Protein AF-0000000067006468 (afdb_homodimer)

Sequence (248 aa):
MPSQETLNSTGQLVLHATLRIDASQIPAFLAALRPAWESCIHEPECLFFDVSHSPTEPGTFRFVEVWQGDQKWFEDVQAKKEYYVPYLEVTRPMWVGDRELVFTERVEGWSFANEAYLERTIRQMPSQETLNSTGQLVLHATLRIDASQIPAFLAALRPAWESCIHEPECLFFDVSHSPTEPGTFRFVEVWQGDQKWFEDVQAKKEYYVPYLEVTRPMWVGDRELVFTERVEGWSFANEAYLERTIRQ

Structure (mmCIF, N/CA/C/O backbone):
data_AF-0000000067006468-model_v1
#
loop_
_entity.id
_entity.type
_entity.pdbx_description
1 polymer 'Putative antibiotic biosynthesis monooxygenase protein'
#
loop_
_atom_site.group_PDB
_atom_site.id
_atom_site.type_symbol
_atom_site.label_atom_id
_atom_site.label_alt_id
_atom_site.label_comp_id
_atom_site.label_asym_id
_atom_site.label_entity_id
_atom_site.label_seq_id
_atom_site.pdbx_PDB_ins_code
_atom_site.Cartn_x
_atom_site.Cartn_y
_atom_site.Cartn_z
_atom_site.occupancy
_atom_site.B_iso_or_equiv
_atom_site.auth_seq_id
_atom_site.auth_comp_id
_atom_site.auth_asym_id
_atom_site.auth_atom_id
_atom_site.pdbx_PDB_model_num
ATOM 1 N N . MET A 1 1 ? 20.875 27.094 2.375 1 30.84 1 MET A N 1
ATOM 2 C CA . MET A 1 1 ? 19.672 26.516 1.778 1 30.84 1 MET A CA 1
ATOM 3 C C . MET A 1 1 ? 18.844 25.766 2.826 1 30.84 1 MET A C 1
ATOM 5 O O . MET A 1 1 ? 19.406 25.125 3.721 1 30.84 1 MET A O 1
ATOM 9 N N . PRO A 1 2 ? 17.781 26.203 3.291 1 36 2 PRO A N 1
ATOM 10 C CA . PRO A 1 2 ? 17.219 25.531 4.465 1 36 2 PRO A CA 1
ATOM 11 C C . PRO A 1 2 ? 17.344 24.016 4.395 1 36 2 PRO A C 1
ATOM 13 O O . PRO A 1 2 ? 17.406 23.438 3.303 1 36 2 PRO A O 1
ATOM 16 N N . SER A 1 3 ? 18 23.359 5.199 1 35.75 3 SER A N 1
ATOM 17 C CA . SER A 1 3 ? 18.188 21.906 5.293 1 35.75 3 SER A CA 1
ATOM 18 C C . SER A 1 3 ? 16.922 21.156 4.902 1 35.75 3 SER A C 1
ATOM 20 O O . SER A 1 3 ? 15.867 21.359 5.523 1 35.75 3 SER A O 1
ATOM 22 N N . GLN A 1 4 ? 16.516 21.094 3.627 1 40.97 4 GLN A N 1
ATOM 23 C CA . GLN A 1 4 ? 15.336 20.375 3.16 1 40.97 4 GLN A CA 1
ATOM 24 C C . GLN A 1 4 ? 14.969 19.25 4.109 1 40.97 4 GLN A C 1
ATOM 26 O O . GLN A 1 4 ? 15.758 18.312 4.316 1 40.97 4 GLN A O 1
ATOM 31 N N . GLU A 1 5 ? 14.609 19.484 5.316 1 47.5 5 GLU A N 1
ATOM 32 C CA . GLU A 1 5 ? 14.188 18.516 6.316 1 47.5 5 GLU A CA 1
ATOM 33 C C . GLU A 1 5 ? 13.672 17.234 5.66 1 47.5 5 GLU A C 1
ATOM 35 O O . GLU A 1 5 ? 12.602 17.234 5.051 1 47.5 5 GLU A O 1
ATOM 40 N N . THR A 1 6 ? 14.547 16.641 4.895 1 56.12 6 THR A N 1
ATOM 41 C CA . THR A 1 6 ? 14.391 15.391 4.148 1 56.12 6 THR A CA 1
ATOM 42 C C . THR A 1 6 ? 13.703 14.336 5 1 56.12 6 THR A C 1
ATOM 44 O O . THR A 1 6 ? 13.844 14.328 6.227 1 56.12 6 THR A O 1
ATOM 47 N N . LEU A 1 7 ? 12.438 13.93 4.688 1 74.31 7 LEU A N 1
ATOM 48 C CA . LEU A 1 7 ? 11.828 12.758 5.305 1 74.31 7 LEU A CA 1
ATOM 49 C C . LEU A 1 7 ? 12.867 11.672 5.566 1 74.31 7 LEU A C 1
ATOM 51 O O . LEU A 1 7 ? 13.75 11.445 4.742 1 74.31 7 LEU A O 1
ATOM 55 N N . ASN A 1 8 ? 13.484 11.602 6.77 1 66.5 8 ASN A N 1
ATOM 56 C CA . ASN A 1 8 ? 14.461 10.586 7.16 1 66.5 8 ASN A CA 1
ATOM 57 C C . ASN A 1 8 ? 14.18 9.25 6.484 1 66.5 8 ASN A C 1
ATOM 59 O O . ASN A 1 8 ? 13.109 8.664 6.668 1 66.5 8 ASN A O 1
ATOM 63 N N . SER A 1 9 ? 15.141 8.992 5.609 1 74.75 9 SER A N 1
ATOM 64 C CA . SER A 1 9 ? 15.055 7.695 4.938 1 74.75 9 SER A CA 1
ATOM 65 C C . SER A 1 9 ? 15.125 6.547 5.938 1 74.75 9 SER A C 1
ATOM 67 O O . SER A 1 9 ? 15.93 6.578 6.871 1 74.75 9 SER A O 1
ATOM 69 N N . THR A 1 10 ? 14.25 5.594 6.055 1 82.81 10 THR A N 1
ATOM 70 C CA . THR A 1 10 ? 14.219 4.406 6.902 1 82.81 10 THR A CA 1
ATOM 71 C C . THR A 1 10 ? 15.094 3.303 6.32 1 82.81 10 THR A C 1
ATOM 73 O O . THR A 1 10 ? 15.414 2.33 7.008 1 82.81 10 THR A O 1
ATOM 76 N N . GLY A 1 11 ? 15.523 3.445 5.082 1 91.31 11 GLY A N 1
ATOM 77 C CA . GLY A 1 11 ? 16.203 2.355 4.398 1 91.31 11 GLY A CA 1
ATOM 78 C C . GLY A 1 11 ? 15.266 1.238 3.979 1 91.31 11 GLY A C 1
ATOM 79 O O . GLY A 1 11 ? 15.711 0.12 3.709 1 91.31 11 GLY A O 1
ATOM 80 N N . GLN A 1 12 ? 13.984 1.545 4.113 1 97.31 12 GLN A N 1
ATOM 81 C CA . GLN A 1 12 ? 12.977 0.566 3.719 1 97.31 12 GLN A CA 1
ATOM 82 C C . GLN A 1 12 ? 12.227 1.023 2.473 1 97.31 12 GLN A C 1
ATOM 84 O O . GLN A 1 12 ? 11.492 2.012 2.514 1 97.31 12 GLN A O 1
ATOM 89 N N . LEU A 1 13 ? 12.414 0.271 1.434 1 97.88 13 LEU A N 1
ATOM 90 C CA . LEU A 1 13 ? 11.773 0.52 0.145 1 97.88 13 LEU A CA 1
ATOM 91 C C . LEU A 1 13 ? 10.328 0.048 0.156 1 97.88 13 LEU A C 1
ATOM 93 O O . LEU A 1 13 ? 10.023 -1.035 0.662 1 97.88 13 LEU A O 1
ATOM 97 N N . VAL A 1 14 ? 9.445 0.891 -0.326 1 98.62 14 VAL A N 1
ATOM 98 C CA . VAL A 1 14 ? 8.07 0.466 -0.564 1 98.62 14 VAL A CA 1
ATOM 99 C C . VAL A 1 14 ? 7.82 0.335 -2.064 1 98.62 14 VAL A C 1
ATOM 101 O O . VAL A 1 14 ? 7.977 1.303 -2.812 1 98.62 14 VAL A O 1
ATOM 104 N N . LEU A 1 15 ? 7.488 -0.826 -2.523 1 98.81 15 LEU A N 1
ATOM 105 C CA . LEU A 1 15 ? 7.078 -1.075 -3.902 1 98.81 15 LEU A CA 1
ATOM 106 C C . LEU A 1 15 ? 5.559 -1.158 -4.012 1 98.81 15 LEU A C 1
ATOM 108 O O . LEU A 1 15 ? 4.926 -1.954 -3.314 1 98.81 15 LEU A O 1
ATOM 112 N N . HIS A 1 16 ? 4.98 -0.262 -4.805 1 98.81 16 HIS A N 1
ATOM 113 C CA . HIS A 1 16 ? 3.578 -0.318 -5.199 1 98.81 16 HIS A CA 1
ATOM 114 C C . HIS A 1 16 ? 3.424 -0.876 -6.609 1 98.81 16 HIS A C 1
ATOM 116 O O . HIS A 1 16 ? 3.752 -0.202 -7.59 1 98.81 16 HIS A O 1
ATOM 122 N N . ALA A 1 17 ? 2.932 -2.074 -6.727 1 98.81 17 ALA A N 1
ATOM 123 C CA . ALA A 1 17 ? 2.793 -2.719 -8.031 1 98.81 17 ALA A CA 1
ATOM 124 C C . ALA A 1 17 ? 1.325 -2.848 -8.43 1 98.81 17 ALA A C 1
ATOM 126 O O . ALA A 1 17 ? 0.478 -3.178 -7.594 1 98.81 17 ALA A O 1
ATOM 127 N N . THR A 1 18 ? 0.977 -2.506 -9.602 1 98.75 18 THR A N 1
ATOM 128 C CA . THR A 1 18 ? -0.326 -2.762 -10.211 1 98.75 18 THR A CA 1
ATOM 129 C C . THR A 1 18 ? -0.209 -3.793 -11.328 1 98.75 18 THR A C 1
ATOM 131 O O . THR A 1 18 ? 0.603 -3.637 -12.242 1 98.75 18 THR A O 1
ATOM 134 N N . LEU A 1 19 ? -0.869 -4.84 -11.211 1 98.69 19 LEU A N 1
ATOM 135 C CA . LEU A 1 19 ? -0.941 -5.891 -12.219 1 98.69 19 LEU A CA 1
ATOM 136 C C . LEU A 1 19 ? -2.361 -6.031 -12.758 1 98.69 19 LEU A C 1
ATOM 138 O O . LEU A 1 19 ? -3.322 -6.047 -11.984 1 98.69 19 LEU A O 1
ATOM 142 N N . ARG A 1 20 ? -2.51 -6.102 -14.062 1 98.69 20 ARG A N 1
ATOM 143 C CA . ARG A 1 20 ? -3.783 -6.391 -14.711 1 98.69 20 ARG A CA 1
ATOM 144 C C . ARG A 1 20 ? -3.75 -7.75 -15.406 1 98.69 20 ARG A C 1
ATOM 146 O O . ARG A 1 20 ? -2.959 -7.965 -16.328 1 98.69 20 ARG A O 1
ATOM 153 N N . ILE A 1 21 ? -4.535 -8.609 -14.891 1 98.44 21 ILE A N 1
ATOM 154 C CA . ILE A 1 21 ? -4.598 -10 -15.32 1 98.44 21 ILE A CA 1
ATOM 155 C C . ILE A 1 21 ? -5.918 -10.25 -16.047 1 98.44 21 ILE A C 1
ATOM 157 O O . ILE A 1 21 ? -6.965 -9.742 -15.641 1 98.44 21 ILE A O 1
ATOM 161 N N . ASP A 1 22 ? -5.879 -10.984 -17.156 1 98.06 22 ASP A N 1
ATOM 162 C CA . ASP A 1 22 ? -7.121 -11.492 -17.734 1 98.06 22 ASP A CA 1
ATOM 163 C C . ASP A 1 22 ? -7.996 -12.141 -16.656 1 98.06 22 ASP A C 1
ATOM 165 O O . ASP A 1 22 ? -7.59 -13.109 -16.016 1 98.06 22 ASP A O 1
ATOM 169 N N . ALA A 1 23 ? -9.148 -11.602 -16.5 1 96.25 23 ALA A N 1
ATOM 170 C CA . ALA A 1 23 ? -10.016 -11.984 -15.383 1 96.25 23 ALA A CA 1
ATOM 171 C C . ALA A 1 23 ? -10.336 -13.477 -15.422 1 96.25 23 ALA A C 1
ATOM 173 O O . ALA A 1 23 ? -10.531 -14.102 -14.375 1 96.25 23 ALA A O 1
ATOM 174 N N . SER A 1 24 ? -10.336 -14.039 -16.578 1 96.81 24 SER A N 1
ATOM 175 C CA . SER A 1 24 ? -10.656 -15.453 -16.719 1 96.81 24 SER A CA 1
ATOM 176 C C . SER A 1 24 ? -9.508 -16.328 -16.219 1 96.81 24 SER A C 1
ATOM 178 O O . SER A 1 24 ? -9.688 -17.531 -16.031 1 96.81 24 SER A O 1
ATOM 180 N N . GLN A 1 25 ? -8.367 -15.719 -15.93 1 97.62 25 GLN A N 1
ATOM 181 C CA . GLN A 1 25 ? -7.168 -16.484 -15.586 1 97.62 25 GLN A CA 1
ATOM 182 C C . GLN A 1 25 ? -6.762 -16.234 -14.133 1 97.62 25 GLN A C 1
ATOM 184 O O . GLN A 1 25 ? -5.664 -16.625 -13.719 1 97.62 25 GLN A O 1
ATOM 189 N N . ILE A 1 26 ? -7.574 -15.641 -13.344 1 96.69 26 ILE A N 1
ATOM 190 C CA . ILE A 1 26 ? -7.246 -15.219 -11.984 1 96.69 26 ILE A CA 1
ATOM 191 C C . ILE A 1 26 ? -6.832 -16.422 -11.148 1 96.69 26 ILE A C 1
ATOM 193 O O . ILE A 1 26 ? -5.789 -16.406 -10.492 1 96.69 26 ILE A O 1
ATOM 197 N N . PRO A 1 27 ? -7.602 -17.578 -11.164 1 96.5 27 PRO A N 1
ATOM 198 C CA . PRO A 1 27 ? -7.164 -18.703 -10.344 1 96.5 27 PRO A CA 1
ATOM 199 C C . PRO A 1 27 ? -5.781 -19.219 -10.742 1 96.5 27 PRO A C 1
ATOM 201 O O . PRO A 1 27 ? -4.957 -19.516 -9.875 1 96.5 27 PRO A O 1
ATOM 204 N N . ALA A 1 28 ? -5.566 -19.328 -12.023 1 97.88 28 ALA A N 1
ATOM 205 C CA . ALA A 1 28 ? -4.266 -19.781 -12.508 1 97.88 28 ALA A CA 1
ATOM 206 C C . ALA A 1 28 ? -3.158 -18.812 -12.109 1 97.88 28 ALA A C 1
ATOM 208 O O . ALA A 1 28 ? -2.059 -19.234 -11.75 1 97.88 28 ALA A O 1
ATOM 209 N N . PHE A 1 29 ? -3.445 -17.516 -12.195 1 98.25 29 PHE A N 1
ATOM 210 C CA . PHE A 1 29 ? -2.488 -16.484 -11.812 1 98.25 29 PHE A CA 1
ATOM 211 C C . PHE A 1 29 ? -2.105 -16.625 -10.344 1 98.25 29 PHE A C 1
ATOM 213 O O . PHE A 1 29 ? -0.921 -16.625 -10 1 98.25 29 PHE A O 1
ATOM 220 N N . LEU A 1 30 ? -3.08 -16.766 -9.508 1 97.25 30 LEU A N 1
ATOM 221 C CA . LEU A 1 30 ? -2.834 -16.859 -8.07 1 97.25 30 LEU A CA 1
ATOM 222 C C . LEU A 1 30 ? -2.059 -18.125 -7.73 1 97.25 30 LEU A C 1
ATOM 224 O O . LEU A 1 30 ? -1.188 -18.109 -6.855 1 97.25 30 LEU A O 1
ATOM 228 N N . ALA A 1 31 ? -2.414 -19.203 -8.414 1 98.19 31 ALA A N 1
ATOM 229 C CA . ALA A 1 31 ? -1.68 -20.453 -8.219 1 98.19 31 ALA A CA 1
ATOM 230 C C . ALA A 1 31 ? -0.203 -20.266 -8.562 1 98.19 31 ALA A C 1
ATOM 232 O O . ALA A 1 31 ? 0.669 -20.797 -7.863 1 98.19 31 ALA A O 1
ATOM 233 N N . ALA A 1 32 ? 0.071 -19.516 -9.617 1 98.5 32 ALA A N 1
ATOM 234 C CA . ALA A 1 32 ? 1.444 -19.281 -10.055 1 98.5 32 ALA A CA 1
ATOM 235 C C . ALA A 1 32 ? 2.146 -18.281 -9.133 1 98.5 32 ALA A C 1
ATOM 237 O O . ALA A 1 32 ? 3.355 -18.375 -8.914 1 98.5 32 ALA A O 1
ATOM 238 N N . LEU A 1 33 ? 1.411 -17.328 -8.578 1 98.31 33 LEU A N 1
ATOM 239 C CA . LEU A 1 33 ? 1.959 -16.281 -7.723 1 98.31 33 LEU A CA 1
ATOM 240 C C . LEU A 1 33 ? 2.355 -16.844 -6.359 1 98.31 33 LEU A C 1
ATOM 242 O O . LEU A 1 33 ? 3.324 -16.391 -5.754 1 98.31 33 LEU A O 1
ATOM 246 N N . ARG A 1 34 ? 1.666 -17.844 -5.902 1 98.44 34 ARG A N 1
ATOM 247 C CA . ARG A 1 34 ? 1.791 -18.312 -4.527 1 98.44 34 ARG A CA 1
ATOM 248 C C . ARG A 1 34 ? 3.23 -18.703 -4.215 1 98.44 34 ARG A C 1
ATOM 250 O O . ARG A 1 34 ? 3.822 -18.203 -3.256 1 98.44 34 ARG A O 1
ATOM 257 N N . PRO A 1 35 ? 3.883 -19.594 -5.031 1 98.62 35 PRO A N 1
ATOM 258 C CA . PRO A 1 35 ? 5.258 -19.969 -4.688 1 98.62 35 PRO A CA 1
ATOM 259 C C . PRO A 1 35 ? 6.215 -18.781 -4.715 1 98.62 35 PRO A C 1
ATOM 261 O O . PRO A 1 35 ? 7.141 -18.703 -3.904 1 98.62 35 PRO A O 1
ATOM 264 N N . ALA A 1 36 ? 6.043 -17.812 -5.645 1 98.69 36 ALA A N 1
ATOM 265 C CA . ALA A 1 36 ? 6.887 -16.625 -5.699 1 98.69 36 ALA A CA 1
ATOM 266 C C . ALA A 1 36 ? 6.672 -15.742 -4.477 1 98.69 36 ALA A C 1
ATOM 268 O O . ALA A 1 36 ? 7.633 -15.266 -3.869 1 98.69 36 ALA A O 1
ATOM 269 N N . TRP A 1 37 ? 5.402 -15.531 -4.133 1 98.62 37 TRP A N 1
ATOM 270 C CA . TRP A 1 37 ? 5.043 -14.75 -2.957 1 98.62 37 TRP A CA 1
ATOM 271 C C . TRP A 1 37 ? 5.625 -15.367 -1.691 1 98.62 37 TRP A C 1
ATOM 273 O O . TRP A 1 37 ? 6.23 -14.664 -0.874 1 98.62 37 TRP A O 1
ATOM 283 N N . GLU A 1 38 ? 5.539 -16.688 -1.558 1 98.56 38 GLU A N 1
ATOM 284 C CA . GLU A 1 38 ? 6.082 -17.391 -0.4 1 98.56 38 GLU A CA 1
ATOM 285 C C . GLU A 1 38 ? 7.605 -17.266 -0.344 1 98.56 38 GLU A C 1
ATOM 287 O O . GLU A 1 38 ? 8.18 -17.125 0.736 1 98.56 38 GLU A O 1
ATOM 292 N N . SER A 1 39 ? 8.242 -17.375 -1.478 1 98.75 39 SER A N 1
ATOM 293 C CA . SER A 1 39 ? 9.688 -17.188 -1.517 1 98.75 39 SER A CA 1
ATOM 294 C C . SER A 1 39 ? 10.078 -15.789 -1.036 1 98.75 39 SER A C 1
ATOM 296 O O . SER A 1 39 ? 11.031 -15.633 -0.276 1 98.75 39 SER A O 1
ATOM 298 N N . CYS A 1 40 ? 9.305 -14.758 -1.484 1 98.69 40 CYS A N 1
ATOM 299 C CA . CYS A 1 40 ? 9.562 -13.375 -1.079 1 98.69 40 CYS A CA 1
ATOM 300 C C . CYS A 1 40 ? 9.453 -13.227 0.434 1 98.69 40 CYS A C 1
ATOM 302 O O . CYS A 1 40 ? 10.383 -12.719 1.076 1 98.69 40 CYS A O 1
ATOM 304 N N . ILE A 1 41 ? 8.383 -13.742 1.025 1 98.44 41 ILE A N 1
ATOM 305 C CA . ILE A 1 41 ? 8.109 -13.438 2.428 1 98.44 41 ILE A CA 1
ATOM 306 C C . ILE A 1 41 ? 9.062 -14.242 3.318 1 98.44 41 ILE A C 1
ATOM 308 O O . ILE A 1 41 ? 9.156 -13.984 4.52 1 98.44 41 ILE A O 1
ATOM 312 N N . HIS A 1 42 ? 9.781 -15.18 2.74 1 97.94 42 HIS A N 1
ATOM 313 C CA . HIS A 1 42 ? 10.758 -15.945 3.512 1 97.94 42 HIS A CA 1
ATOM 314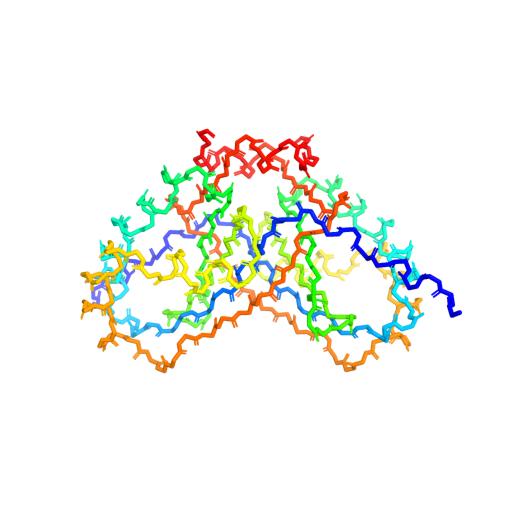 C C . HIS A 1 42 ? 12.148 -15.32 3.414 1 97.94 42 HIS A C 1
ATOM 316 O O . HIS A 1 42 ? 13.094 -15.797 4.047 1 97.94 42 HIS A O 1
ATOM 322 N N . GLU A 1 43 ? 12.305 -14.328 2.58 1 98.12 43 GLU A N 1
ATOM 323 C CA . GLU A 1 43 ? 13.531 -13.539 2.6 1 98.12 43 GLU A CA 1
ATOM 324 C C . GLU A 1 43 ? 13.57 -12.609 3.807 1 98.12 43 GLU A C 1
ATOM 326 O O . GLU A 1 43 ? 12.578 -11.953 4.125 1 98.12 43 GLU A O 1
ATOM 331 N N . PRO A 1 44 ? 14.727 -12.516 4.434 1 97.56 44 PRO A N 1
ATOM 332 C CA . PRO A 1 44 ? 14.812 -11.602 5.574 1 97.56 44 PRO A CA 1
ATOM 333 C C . PRO A 1 44 ? 14.617 -10.141 5.168 1 97.56 44 PRO A C 1
ATOM 335 O O . PRO A 1 44 ? 14.195 -9.32 5.988 1 97.56 44 PRO A O 1
ATOM 338 N N . GLU A 1 45 ? 14.859 -9.789 3.93 1 98.25 45 GLU A N 1
ATOM 339 C CA . GLU A 1 45 ? 14.758 -8.414 3.451 1 98.25 45 GLU A CA 1
ATOM 340 C C . GLU A 1 45 ? 13.305 -8.047 3.146 1 98.25 45 GLU A C 1
ATOM 342 O O . GLU A 1 45 ? 12.977 -6.867 3.01 1 98.25 45 GLU A O 1
ATOM 347 N N . CYS A 1 46 ? 12.422 -9.047 2.965 1 98.75 46 CYS A N 1
ATOM 348 C CA . CYS A 1 46 ? 11.008 -8.742 2.783 1 98.75 46 CYS A CA 1
ATOM 349 C C . CYS A 1 46 ? 10.336 -8.445 4.121 1 98.75 46 CYS A C 1
ATOM 351 O O . CYS A 1 46 ? 10.195 -9.336 4.961 1 98.75 46 CYS A O 1
ATOM 353 N N . LEU A 1 47 ? 9.867 -7.285 4.348 1 98.69 47 LEU A N 1
ATOM 354 C CA . LEU A 1 47 ? 9.367 -6.836 5.641 1 98.69 47 LEU A CA 1
ATOM 355 C C . LEU A 1 47 ? 7.844 -6.855 5.672 1 98.69 47 LEU A C 1
ATOM 357 O O . LEU A 1 47 ? 7.242 -7.059 6.73 1 98.69 47 LEU A O 1
ATOM 361 N N . PHE A 1 48 ? 7.262 -6.59 4.586 1 98.81 48 PHE A N 1
ATOM 362 C CA . PHE A 1 48 ? 5.82 -6.469 4.422 1 98.81 48 PHE A CA 1
ATOM 363 C C . PHE A 1 48 ? 5.406 -6.809 2.996 1 98.81 48 PHE A C 1
ATOM 365 O O . PHE A 1 48 ? 6.098 -6.453 2.041 1 98.81 48 PHE A O 1
ATOM 372 N N . PHE A 1 49 ? 4.387 -7.551 2.729 1 98.88 49 PHE A N 1
ATOM 373 C CA . PHE A 1 49 ? 3.867 -7.902 1.412 1 98.88 49 PHE A CA 1
ATOM 374 C C . PHE A 1 49 ? 2.371 -8.18 1.476 1 98.88 49 PHE A C 1
ATOM 376 O O . PHE A 1 49 ? 1.947 -9.219 1.985 1 98.88 49 PHE A O 1
ATOM 383 N N . ASP A 1 50 ? 1.598 -7.246 0.959 1 98.44 50 ASP A N 1
ATOM 384 C CA . ASP A 1 50 ? 0.142 -7.348 0.948 1 98.44 50 ASP A CA 1
ATOM 385 C C . ASP A 1 50 ? -0.401 -7.309 -0.479 1 98.44 50 ASP A C 1
ATOM 387 O O . ASP A 1 50 ? 0.094 -6.547 -1.315 1 98.44 50 ASP A O 1
ATOM 391 N N . VAL A 1 51 ? -1.39 -8.148 -0.789 1 97.75 51 VAL A N 1
ATOM 392 C CA . VAL A 1 51 ? -2.043 -8.234 -2.092 1 97.75 51 VAL A CA 1
ATOM 393 C C . VAL A 1 51 ? -3.518 -7.855 -1.954 1 97.75 51 VAL A C 1
ATOM 395 O O . VAL A 1 51 ? -4.203 -8.336 -1.049 1 97.75 51 VAL A O 1
ATOM 398 N N . SER A 1 52 ? -3.98 -6.957 -2.758 1 97.94 52 SER A N 1
ATOM 399 C CA . SER A 1 52 ? -5.391 -6.578 -2.824 1 97.94 52 SER A CA 1
ATOM 400 C C . SER A 1 52 ? -5.91 -6.637 -4.258 1 97.94 52 SER A C 1
ATOM 402 O O . SER A 1 52 ? -5.125 -6.727 -5.203 1 97.94 52 SER A O 1
ATOM 404 N N . HIS A 1 53 ? -7.207 -6.742 -4.391 1 97.5 53 HIS A N 1
ATOM 405 C CA . HIS A 1 53 ? -7.863 -6.922 -5.68 1 97.5 53 HIS A CA 1
ATOM 406 C C . HIS A 1 53 ? -8.984 -5.91 -5.871 1 97.5 53 HIS A C 1
ATOM 408 O O . HIS A 1 53 ? -9.742 -5.629 -4.938 1 97.5 53 HIS A O 1
ATOM 414 N N . SER A 1 54 ? -9.141 -5.383 -7.129 1 96.62 54 SER A N 1
ATOM 415 C CA . SER A 1 54 ? -10.188 -4.418 -7.434 1 96.62 54 SER A CA 1
ATOM 416 C C . SER A 1 54 ? -11.555 -5.09 -7.508 1 96.62 54 SER A C 1
ATOM 418 O O . SER A 1 54 ? -11.742 -6.047 -8.258 1 96.62 54 SER A O 1
ATOM 420 N N . PRO A 1 55 ? -12.484 -4.609 -6.723 1 92 55 PRO A N 1
ATOM 421 C CA . PRO A 1 55 ? -13.828 -5.18 -6.832 1 92 55 PRO A CA 1
ATOM 422 C C . PRO A 1 55 ? -14.555 -4.73 -8.094 1 92 55 PRO A C 1
ATOM 424 O O . PRO A 1 55 ? -15.539 -5.359 -8.5 1 92 55 PRO A O 1
ATOM 427 N N . THR A 1 56 ? -14.055 -3.631 -8.734 1 92.69 56 THR A N 1
ATOM 428 C CA . THR A 1 56 ? -14.789 -3.047 -9.852 1 92.69 56 THR A CA 1
ATOM 429 C C . THR A 1 56 ? -14.086 -3.324 -11.172 1 92.69 56 THR A C 1
ATOM 431 O O . THR A 1 56 ? -14.672 -3.174 -12.242 1 92.69 56 THR A O 1
ATOM 434 N N . GLU A 1 57 ? -12.797 -3.693 -11.133 1 94.69 57 GLU A N 1
ATOM 435 C CA . GLU A 1 57 ? -12.008 -4.074 -12.305 1 94.69 57 GLU A CA 1
ATOM 436 C C . GLU A 1 57 ? -11.414 -5.469 -12.133 1 94.69 57 GLU A C 1
ATOM 438 O O . GLU A 1 57 ? -10.219 -5.605 -11.844 1 94.69 57 GLU A O 1
ATOM 443 N N . PRO A 1 58 ? -12.242 -6.457 -12.414 1 93.69 58 PRO A N 1
ATOM 444 C CA . PRO A 1 58 ? -11.742 -7.82 -12.211 1 93.69 58 PRO A CA 1
ATOM 445 C C . PRO A 1 58 ? -10.406 -8.062 -12.898 1 93.69 58 PRO A C 1
ATOM 447 O O . PRO A 1 58 ? -10.219 -7.664 -14.055 1 93.69 58 PRO A O 1
ATOM 450 N N . GLY A 1 59 ? -9.461 -8.609 -12.117 1 96.88 59 GLY A N 1
ATOM 451 C CA . GLY A 1 59 ? -8.148 -8.914 -12.664 1 96.88 59 GLY A CA 1
ATOM 452 C C . GLY A 1 59 ? -7.102 -7.871 -12.312 1 96.88 59 GLY A C 1
ATOM 453 O O . GLY A 1 59 ? -5.906 -8.078 -12.531 1 96.88 59 GLY A O 1
ATOM 454 N N . THR A 1 60 ? -7.555 -6.754 -11.711 1 97.69 60 THR A N 1
ATOM 455 C CA . THR A 1 60 ? -6.598 -5.734 -11.297 1 97.69 60 THR A CA 1
ATOM 456 C C . THR A 1 60 ? -6.164 -5.949 -9.852 1 97.69 60 THR A C 1
ATOM 458 O O . THR A 1 60 ? -6.992 -5.902 -8.938 1 97.69 60 THR A O 1
ATOM 461 N N . PHE A 1 61 ? -4.867 -6.242 -9.68 1 98.25 61 PHE A N 1
ATOM 462 C CA . PHE A 1 61 ? -4.266 -6.465 -8.367 1 98.25 61 PHE A CA 1
ATOM 463 C C . PHE A 1 61 ? -3.301 -5.34 -8.016 1 98.25 61 PHE A C 1
ATOM 465 O O . PHE A 1 61 ? -2.656 -4.77 -8.891 1 98.25 61 PHE A O 1
ATOM 472 N N . ARG A 1 62 ? -3.234 -5.039 -6.73 1 98.5 62 ARG A N 1
ATOM 473 C CA . ARG A 1 62 ? -2.223 -4.148 -6.172 1 98.5 62 ARG A CA 1
ATOM 474 C C . ARG A 1 62 ? -1.384 -4.867 -5.117 1 98.5 62 ARG A C 1
ATOM 476 O O . ARG A 1 62 ? -1.927 -5.496 -4.207 1 98.5 62 ARG A O 1
ATOM 483 N N . PHE A 1 63 ? -0.119 -4.875 -5.348 1 98.81 63 PHE A N 1
ATOM 484 C CA . PHE A 1 63 ? 0.831 -5.336 -4.34 1 98.81 63 PHE A CA 1
ATOM 485 C C . PHE A 1 63 ? 1.492 -4.152 -3.641 1 98.81 63 PHE A C 1
ATOM 487 O O . PHE A 1 63 ? 1.869 -3.174 -4.285 1 98.81 63 PHE A O 1
ATOM 494 N N . VAL A 1 64 ? 1.56 -4.215 -2.326 1 98.88 64 VAL A N 1
ATOM 495 C CA . VAL A 1 64 ? 2.424 -3.34 -1.543 1 98.88 64 VAL A CA 1
ATOM 496 C C . VAL A 1 64 ? 3.49 -4.172 -0.83 1 98.88 64 VAL A C 1
ATOM 498 O O . VAL A 1 64 ? 3.166 -5.059 -0.036 1 98.88 64 VAL A O 1
ATOM 501 N N . GLU A 1 65 ? 4.691 -3.916 -1.214 1 98.88 65 GLU A N 1
ATOM 502 C CA . GLU A 1 65 ? 5.844 -4.633 -0.671 1 98.88 65 GLU A CA 1
ATOM 503 C C . GLU A 1 65 ? 6.812 -3.678 0.016 1 98.88 65 GLU A C 1
ATOM 505 O O . GLU A 1 65 ? 7.086 -2.588 -0.492 1 98.88 65 GLU A O 1
ATOM 510 N N . VAL A 1 66 ? 7.266 -4.047 1.189 1 98.81 66 VAL A N 1
ATOM 511 C CA . VAL A 1 66 ? 8.32 -3.291 1.857 1 98.81 66 VAL A CA 1
ATOM 512 C C . VAL A 1 66 ? 9.562 -4.16 2.006 1 98.81 66 VAL A C 1
ATOM 514 O O . VAL A 1 66 ? 9.484 -5.293 2.486 1 98.81 66 VAL A O 1
ATOM 517 N N . TRP A 1 67 ? 10.648 -3.654 1.551 1 98.62 67 TRP A N 1
ATOM 518 C CA . TRP A 1 67 ? 11.914 -4.379 1.531 1 98.62 67 TRP A CA 1
ATOM 519 C C . TRP A 1 67 ? 13 -3.592 2.258 1 98.62 67 TRP A C 1
ATOM 521 O O . TRP A 1 67 ? 13.078 -2.367 2.127 1 98.62 67 TRP A O 1
ATOM 531 N N . GLN A 1 68 ? 13.805 -4.293 2.988 1 98.06 68 GLN A N 1
ATOM 532 C CA . GLN A 1 68 ? 15.047 -3.678 3.453 1 98.06 68 GLN A CA 1
ATOM 533 C C . GLN A 1 68 ? 15.984 -3.381 2.285 1 98.06 68 GLN A C 1
ATOM 535 O O . GLN A 1 68 ? 16.312 -4.273 1.499 1 98.06 68 GLN A O 1
ATOM 540 N N . GLY A 1 69 ? 16.375 -2.148 2.1 1 96.69 69 GLY A N 1
ATOM 541 C CA . GLY A 1 69 ? 17.203 -1.709 0.985 1 96.69 69 GLY A CA 1
ATOM 542 C C . GLY A 1 69 ? 16.578 -0.576 0.192 1 96.69 69 GLY A C 1
ATOM 543 O O . GLY A 1 69 ? 15.523 -0.058 0.564 1 96.69 69 GLY A O 1
ATOM 544 N N . ASP A 1 70 ? 17.297 -0.196 -0.926 1 95.44 70 ASP A N 1
ATOM 545 C CA . ASP A 1 70 ? 16.766 0.877 -1.769 1 95.44 70 ASP A CA 1
ATOM 546 C C . ASP A 1 70 ? 16.375 0.349 -3.143 1 95.44 70 ASP A C 1
ATOM 548 O O . ASP A 1 70 ? 16.391 -0.86 -3.383 1 95.44 70 ASP A O 1
ATOM 552 N N . GLN A 1 71 ? 15.906 1.268 -3.961 1 96.38 71 GLN A N 1
ATOM 553 C CA . GLN A 1 71 ? 15.422 0.885 -5.281 1 96.38 71 GLN A CA 1
ATOM 554 C C . GLN A 1 71 ? 16.516 0.191 -6.09 1 96.38 71 GLN A C 1
ATOM 556 O O . GLN A 1 71 ? 16.25 -0.789 -6.789 1 96.38 71 GLN A O 1
ATOM 561 N N . LYS A 1 72 ? 17.719 0.717 -5.992 1 96.38 72 LYS A N 1
ATOM 562 C CA . LYS A 1 72 ? 18.828 0.117 -6.738 1 96.38 72 LYS A CA 1
ATOM 563 C C . LYS A 1 72 ? 19.047 -1.332 -6.316 1 96.38 72 LYS A C 1
ATOM 565 O O . LYS A 1 72 ? 19.188 -2.217 -7.164 1 96.38 72 LYS A O 1
ATOM 570 N N . TRP A 1 73 ? 19.078 -1.584 -5.031 1 97.5 73 TRP A N 1
ATOM 571 C CA . TRP A 1 73 ? 19.234 -2.945 -4.535 1 97.5 73 TRP A CA 1
ATOM 572 C C . TRP A 1 73 ? 18.109 -3.844 -5.035 1 97.5 73 TRP A C 1
ATOM 574 O O . TRP A 1 73 ? 18.359 -4.965 -5.48 1 97.5 73 TRP A O 1
ATOM 584 N N . PHE A 1 74 ? 16.891 -3.305 -4.9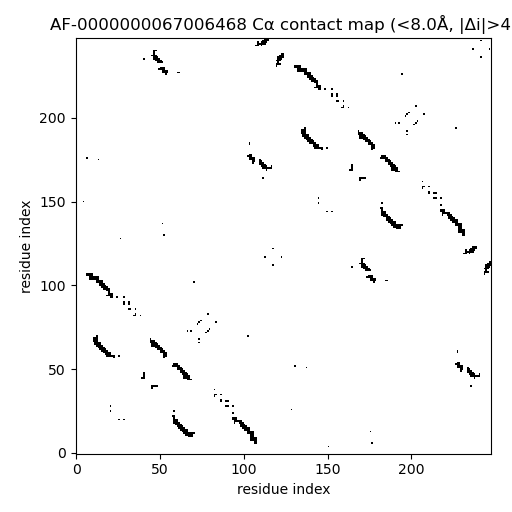61 1 98.44 74 PHE A N 1
ATOM 585 C CA . PHE A 1 74 ? 15.758 -4.094 -5.414 1 98.44 74 PHE A CA 1
ATOM 586 C C . PHE A 1 74 ? 15.922 -4.496 -6.875 1 98.44 74 PHE A C 1
ATOM 588 O O . PHE A 1 74 ? 15.773 -5.668 -7.223 1 98.44 74 PHE A O 1
ATOM 595 N N . GLU A 1 75 ? 16.281 -3.568 -7.715 1 97.88 75 GLU A N 1
ATOM 596 C CA . GLU A 1 75 ? 16.359 -3.795 -9.156 1 97.88 75 GLU A CA 1
ATOM 597 C C . GLU A 1 75 ? 17.547 -4.691 -9.508 1 97.88 75 GLU A C 1
ATOM 599 O O . GLU A 1 75 ? 17.469 -5.512 -10.422 1 97.88 75 GLU A O 1
ATOM 604 N N . ASP A 1 76 ? 18.609 -4.641 -8.75 1 98.19 76 ASP A N 1
ATOM 605 C CA . ASP A 1 76 ? 19.844 -5.336 -9.094 1 98.19 76 ASP A CA 1
ATOM 606 C C . ASP A 1 76 ? 19.906 -6.715 -8.438 1 98.19 76 ASP A C 1
ATOM 608 O O . ASP A 1 76 ? 20.609 -7.602 -8.914 1 98.19 76 ASP A O 1
ATOM 612 N N . VAL A 1 77 ? 19.156 -6.871 -7.328 1 98.44 77 VAL A N 1
ATOM 613 C CA . VAL A 1 77 ? 19.297 -8.102 -6.562 1 98.44 77 VAL A CA 1
ATOM 614 C C . VAL A 1 77 ? 17.938 -8.781 -6.43 1 98.44 77 VAL A C 1
ATOM 616 O O . VAL A 1 77 ? 17.734 -9.883 -6.953 1 98.44 77 VAL A O 1
ATOM 619 N N . GLN A 1 78 ? 16.984 -8.117 -5.836 1 98.69 78 GLN A N 1
ATOM 620 C CA . GLN A 1 78 ? 15.703 -8.734 -5.48 1 98.69 78 GLN A CA 1
ATOM 621 C C . GLN A 1 78 ? 14.906 -9.094 -6.73 1 98.69 78 GLN A C 1
ATOM 623 O O . GLN A 1 78 ? 14.32 -10.172 -6.809 1 98.69 78 GLN A O 1
ATOM 628 N N . ALA A 1 79 ? 14.906 -8.227 -7.746 1 98 79 ALA A N 1
ATOM 629 C CA . ALA A 1 79 ? 14.086 -8.422 -8.945 1 98 79 ALA A CA 1
ATOM 630 C C . ALA A 1 79 ? 14.672 -9.516 -9.828 1 98 79 ALA A C 1
ATOM 632 O O . ALA A 1 79 ? 14.031 -9.969 -10.773 1 98 79 ALA A O 1
ATOM 633 N N . LYS A 1 80 ? 15.859 -10.008 -9.492 1 98 80 LYS A N 1
ATOM 634 C CA . LYS A 1 80 ? 16.562 -10.953 -10.359 1 98 80 LYS A CA 1
ATOM 635 C C . LYS A 1 80 ? 16.625 -12.336 -9.727 1 98 80 LYS A C 1
ATOM 637 O O . LYS A 1 80 ? 17.375 -13.203 -10.188 1 98 80 LYS A O 1
ATOM 642 N N . LYS A 1 81 ? 15.875 -12.523 -8.711 1 98.5 81 LYS A N 1
ATOM 643 C CA . LYS A 1 81 ? 15.852 -13.828 -8.047 1 98.5 81 LYS A CA 1
ATOM 644 C C . LYS A 1 81 ? 15.289 -14.906 -8.969 1 98.5 81 LYS A C 1
ATOM 646 O O . LYS A 1 81 ? 14.336 -14.656 -9.711 1 98.5 81 LYS A O 1
ATOM 651 N N . GLU A 1 82 ? 15.742 -16.125 -8.828 1 98.06 82 GLU A N 1
ATOM 652 C CA . GLU A 1 82 ? 15.453 -17.234 -9.742 1 98.06 82 GLU A CA 1
ATOM 653 C C . GLU A 1 82 ? 14.008 -17.703 -9.602 1 98.06 82 GLU A C 1
ATOM 655 O O . GLU A 1 82 ? 13.414 -18.188 -10.562 1 98.06 82 GLU A O 1
ATOM 660 N N . TYR A 1 83 ? 13.461 -17.516 -8.43 1 98.12 83 TYR A N 1
ATOM 661 C CA . TYR A 1 83 ? 12.125 -18.047 -8.195 1 98.12 83 TYR A CA 1
ATOM 662 C C . TYR A 1 83 ? 11.078 -17.266 -8.992 1 98.12 83 TYR A C 1
ATOM 664 O O . TYR A 1 83 ? 9.938 -17.703 -9.125 1 98.12 83 TYR A O 1
ATOM 672 N N . TYR A 1 84 ? 11.492 -16.094 -9.586 1 98.44 84 TYR A N 1
ATOM 673 C CA . TYR A 1 84 ? 10.547 -15.344 -10.406 1 98.44 84 TYR A CA 1
ATOM 674 C C . TYR A 1 84 ? 10.422 -15.945 -11.797 1 98.44 84 TYR A C 1
ATOM 676 O O . TYR A 1 84 ? 9.461 -15.664 -12.516 1 98.44 84 TYR A O 1
ATOM 684 N N . VAL A 1 85 ? 11.375 -16.719 -12.273 1 98.19 85 VAL A N 1
ATOM 685 C CA . VAL A 1 85 ? 11.43 -17.203 -13.648 1 98.19 85 VAL A CA 1
ATOM 686 C C . VAL A 1 85 ? 10.172 -18.016 -13.961 1 98.19 85 VAL A C 1
ATOM 688 O O . VAL A 1 85 ? 9.422 -17.672 -14.875 1 98.19 85 VAL A O 1
ATOM 691 N N . PRO A 1 86 ? 9.883 -19.141 -13.164 1 98.31 86 PRO A N 1
ATOM 692 C CA . PRO A 1 86 ? 8.656 -19.875 -13.492 1 98.31 86 PRO A CA 1
ATOM 693 C C . PRO A 1 86 ? 7.398 -19.031 -13.359 1 98.31 86 PRO A C 1
ATOM 695 O O . PRO A 1 86 ? 6.449 -19.188 -14.125 1 98.31 86 PRO A O 1
ATOM 698 N N . TYR A 1 87 ? 7.312 -18.078 -12.406 1 98.62 87 TYR A N 1
ATOM 699 C CA . TYR A 1 87 ? 6.188 -17.172 -12.203 1 98.62 87 TYR A CA 1
ATOM 700 C C . TYR A 1 87 ? 5.961 -16.312 -13.438 1 98.62 87 TYR A C 1
ATOM 702 O O . TYR A 1 87 ? 4.836 -16.219 -13.945 1 98.62 87 TYR A O 1
ATOM 710 N N . LEU A 1 88 ? 7.027 -15.703 -13.898 1 98.12 88 LEU A N 1
ATOM 711 C CA . LEU A 1 88 ? 6.918 -14.812 -15.047 1 98.12 88 LEU A CA 1
ATOM 712 C C . LEU A 1 88 ? 6.566 -15.594 -16.312 1 98.12 88 LEU A C 1
ATOM 714 O O . LEU A 1 88 ? 5.738 -15.148 -17.109 1 98.12 88 LEU A O 1
ATOM 718 N N . GLU A 1 89 ? 7.168 -16.734 -16.5 1 98.19 89 GLU A N 1
ATOM 719 C CA . GLU A 1 89 ? 6.887 -17.562 -17.672 1 98.19 89 GLU A CA 1
ATOM 720 C C . GLU A 1 89 ? 5.41 -17.938 -17.734 1 98.19 89 GLU A C 1
ATOM 722 O O . GLU A 1 89 ? 4.801 -17.859 -18.812 1 98.19 89 GLU A O 1
ATOM 727 N N . VAL A 1 90 ? 4.836 -18.266 -16.641 1 98.44 90 VAL A N 1
ATOM 728 C CA . VAL A 1 90 ? 3.457 -18.734 -16.594 1 98.44 90 VAL A CA 1
ATOM 729 C C . VAL A 1 90 ? 2.5 -17.547 -16.703 1 98.44 90 VAL A C 1
ATOM 731 O O . VAL A 1 90 ? 1.46 -17.641 -17.359 1 98.44 90 VAL A O 1
ATOM 734 N N . THR A 1 91 ? 2.902 -16.391 -16.125 1 98.62 91 THR A N 1
ATOM 735 C CA . THR A 1 91 ? 1.879 -15.367 -15.93 1 98.62 91 THR A CA 1
ATOM 736 C C . THR A 1 91 ? 1.95 -14.312 -17.031 1 98.62 91 THR A C 1
ATOM 738 O O . THR A 1 91 ? 0.956 -13.641 -17.328 1 98.62 91 THR A O 1
ATOM 741 N N . ARG A 1 92 ? 3.055 -14.102 -17.656 1 98.12 92 ARG A N 1
ATOM 742 C CA . ARG A 1 92 ? 3.203 -13.031 -18.625 1 98.12 92 ARG A CA 1
ATOM 743 C C . ARG A 1 92 ? 2.113 -13.102 -19.688 1 98.12 92 ARG A C 1
ATOM 745 O O . ARG A 1 92 ? 1.51 -12.086 -20.047 1 98.12 92 ARG A O 1
ATOM 752 N N . PRO A 1 93 ? 1.712 -14.273 -20.219 1 98.31 93 PRO A N 1
ATOM 753 C CA . PRO A 1 93 ? 0.644 -14.352 -21.203 1 98.31 93 PRO A CA 1
ATOM 754 C C . PRO A 1 93 ? -0.722 -13.969 -20.641 1 98.31 93 PRO A C 1
ATOM 756 O O . PRO A 1 93 ? -1.677 -13.773 -21.406 1 98.31 93 PRO A O 1
ATOM 759 N N . MET A 1 94 ? -0.828 -13.875 -19.312 1 98.56 94 MET A N 1
ATOM 760 C CA . MET A 1 94 ? -2.102 -13.586 -18.656 1 98.56 94 MET A CA 1
ATOM 761 C C . MET A 1 94 ? -2.293 -12.086 -18.484 1 98.56 94 MET A C 1
ATOM 763 O O . MET A 1 94 ? -3.393 -11.625 -18.156 1 98.56 94 MET A O 1
ATOM 767 N N . TRP A 1 95 ? -1.158 -11.336 -18.641 1 98.44 95 TRP A N 1
ATOM 768 C CA . TRP A 1 95 ? -1.184 -9.906 -18.328 1 98.44 95 TRP A CA 1
ATOM 769 C C . TRP A 1 95 ? -1.92 -9.133 -19.406 1 98.44 95 TRP A C 1
ATOM 771 O O . TRP A 1 95 ? -1.771 -9.422 -20.594 1 98.44 95 TRP A O 1
ATOM 781 N N . VAL A 1 96 ? -2.766 -8.273 -18.969 1 97.81 96 VAL A N 1
ATOM 782 C CA . VAL A 1 96 ? -3.404 -7.293 -19.844 1 97.81 96 VAL A CA 1
ATOM 783 C C . VAL A 1 96 ? -2.648 -5.969 -19.766 1 97.81 96 VAL A C 1
ATOM 785 O O . VAL A 1 96 ? -3.008 -5.078 -19 1 97.81 96 VAL A O 1
ATOM 788 N N . GLY A 1 97 ? -1.497 -5.836 -20.438 1 96.12 97 GLY A N 1
ATOM 789 C CA . GLY A 1 97 ? -0.608 -4.688 -20.375 1 96.12 97 GLY A CA 1
ATOM 790 C C . GLY A 1 97 ? 0.547 -4.879 -19.422 1 96.12 97 GLY A C 1
ATOM 791 O O . GLY A 1 97 ? 0.589 -5.863 -18.672 1 96.12 97 GLY A O 1
ATOM 792 N N . ASP A 1 98 ? 1.446 -3.908 -19.344 1 96.56 98 ASP A N 1
ATOM 793 C CA . ASP A 1 98 ? 2.625 -3.979 -18.484 1 96.56 98 ASP A CA 1
ATOM 794 C C . ASP A 1 98 ? 2.258 -3.725 -17.031 1 96.56 98 ASP A C 1
ATOM 796 O O . ASP A 1 98 ? 1.282 -3.027 -16.734 1 96.56 98 ASP A O 1
ATOM 800 N N . ARG A 1 99 ? 2.973 -4.312 -16.172 1 97.5 99 ARG A N 1
ATOM 801 C CA . ARG A 1 99 ? 2.859 -3.959 -14.758 1 97.5 99 ARG A CA 1
ATOM 802 C C . ARG A 1 99 ? 3.285 -2.514 -14.523 1 97.5 99 ARG A C 1
ATOM 804 O O . ARG A 1 99 ? 4.152 -1.992 -15.227 1 97.5 99 ARG A O 1
ATOM 811 N N . GLU A 1 100 ? 2.719 -1.926 -13.602 1 97.69 100 GLU A N 1
ATOM 812 C CA . GLU A 1 100 ? 3.156 -0.62 -13.117 1 97.69 100 GLU A CA 1
ATOM 813 C C . GLU A 1 100 ? 3.871 -0.74 -11.773 1 97.69 100 GLU A C 1
ATOM 815 O O . GLU A 1 100 ? 3.309 -1.267 -10.805 1 97.69 100 GLU A O 1
ATOM 820 N N . LEU A 1 101 ? 5.07 -0.297 -11.727 1 97.88 101 LEU A N 1
ATOM 821 C CA . LEU A 1 101 ? 5.863 -0.344 -10.508 1 97.88 101 LEU A CA 1
ATOM 822 C C . LEU A 1 101 ? 6.223 1.062 -10.039 1 97.88 101 LEU A C 1
ATOM 824 O O . LEU A 1 101 ? 6.801 1.845 -10.789 1 97.88 101 LEU A O 1
ATOM 828 N N . VAL A 1 102 ? 5.848 1.417 -8.844 1 98 102 VAL A N 1
ATOM 829 C CA . VAL A 1 102 ? 6.188 2.691 -8.219 1 98 102 VAL A CA 1
ATOM 830 C C . VAL A 1 102 ? 7 2.443 -6.949 1 98 102 VAL A C 1
ATOM 832 O O . VAL A 1 102 ? 6.609 1.637 -6.102 1 98 102 VAL A O 1
ATOM 835 N N . PHE A 1 103 ? 8.094 3.16 -6.891 1 97.88 103 PHE A N 1
ATOM 836 C CA . PHE A 1 103 ? 8.977 2.992 -5.742 1 97.88 103 PHE A CA 1
ATOM 837 C C . PHE A 1 103 ? 8.922 4.215 -4.836 1 97.88 103 PHE A C 1
ATOM 839 O O . PHE A 1 103 ? 9.07 5.348 -5.301 1 97.88 103 PHE A O 1
ATOM 846 N N . THR A 1 104 ? 8.695 3.984 -3.549 1 97.75 104 THR A N 1
ATOM 847 C CA . THR A 1 104 ? 8.789 4.992 -2.498 1 97.75 104 THR A CA 1
ATOM 848 C C . THR A 1 104 ? 9.594 4.465 -1.312 1 97.75 104 THR A C 1
ATOM 850 O O . THR A 1 104 ? 10.234 3.42 -1.407 1 97.75 104 THR A O 1
ATOM 853 N N . GLU A 1 105 ? 9.656 5.309 -0.249 1 97 105 GLU A N 1
ATOM 854 C CA . GLU A 1 105 ? 10.312 4.898 0.985 1 97 105 GLU A CA 1
ATOM 855 C C . GLU A 1 105 ? 9.43 5.156 2.199 1 97 105 GLU A C 1
ATOM 857 O O . GLU A 1 105 ? 8.766 6.191 2.279 1 97 105 GLU A O 1
ATOM 862 N N . ARG A 1 106 ? 9.422 4.23 3.072 1 96.25 106 ARG A N 1
ATOM 863 C CA . ARG A 1 106 ? 8.641 4.418 4.293 1 96.25 106 ARG A CA 1
ATOM 864 C C . ARG A 1 106 ? 9.094 5.664 5.047 1 96.25 106 ARG A C 1
ATOM 866 O O . ARG A 1 106 ? 10.289 5.969 5.09 1 96.25 106 ARG A O 1
ATOM 873 N N . VAL A 1 107 ? 8.156 6.34 5.613 1 94.81 107 VAL A N 1
ATOM 874 C CA . VAL A 1 107 ? 8.422 7.516 6.441 1 94.81 107 VAL A CA 1
ATOM 875 C C . VAL A 1 107 ? 8.242 7.156 7.914 1 94.81 107 VAL A C 1
ATOM 877 O O . VAL A 1 107 ? 7.199 6.621 8.312 1 94.81 107 VAL A O 1
ATOM 880 N N . GLU A 1 108 ? 9.25 7.41 8.703 1 94 108 GLU A N 1
ATOM 881 C CA . GLU A 1 108 ? 9.219 7.051 10.117 1 94 108 GLU A CA 1
ATOM 882 C C . GLU A 1 108 ? 8.055 7.73 10.836 1 94 108 GLU A C 1
ATOM 884 O O . GLU A 1 108 ? 7.816 8.922 10.648 1 94 108 GLU A O 1
ATOM 889 N N . GLY A 1 109 ? 7.32 7.008 11.617 1 94.56 109 GLY A N 1
ATOM 890 C CA . GLY A 1 109 ? 6.285 7.562 12.469 1 94.56 109 GLY A CA 1
ATOM 891 C C . GLY A 1 109 ? 4.93 7.645 11.789 1 94.56 109 GLY A C 1
ATOM 892 O O . GLY A 1 109 ? 3.977 8.188 12.352 1 94.56 109 GLY A O 1
ATOM 893 N N . TRP A 1 110 ? 4.816 7.121 10.609 1 96.94 110 TRP A N 1
ATOM 894 C CA . TRP A 1 110 ? 3.586 7.25 9.828 1 96.94 110 TRP A CA 1
ATOM 895 C C . TRP A 1 110 ? 3.057 5.883 9.422 1 96.94 110 TRP A C 1
ATOM 897 O O . TRP A 1 110 ? 2.539 5.719 8.312 1 96.94 110 TRP A O 1
ATOM 907 N N . SER A 1 111 ? 3.303 4.859 10.281 1 97.5 111 SER A N 1
ATOM 908 C CA . SER A 1 111 ? 2.811 3.502 10.062 1 97.5 111 SER A CA 1
ATOM 909 C C . SER A 1 111 ? 1.969 3.023 11.242 1 97.5 111 SER A C 1
ATOM 911 O O . SER A 1 111 ? 2.359 3.188 12.398 1 97.5 111 SER A O 1
ATOM 913 N N . PHE A 1 112 ? 0.833 2.512 10.875 1 98.75 112 PHE A N 1
ATOM 914 C CA . PHE A 1 112 ? -0.102 2.016 11.883 1 98.75 112 PHE A CA 1
ATOM 915 C C . PHE A 1 112 ? -0.737 0.706 11.43 1 98.75 112 PHE A C 1
ATOM 917 O O . PHE A 1 112 ? -1.041 0.532 10.25 1 98.75 112 PHE A O 1
ATOM 924 N N . ALA A 1 113 ? -0.95 -0.239 12.336 1 98.44 113 ALA A N 1
ATOM 925 C CA . ALA A 1 113 ? -1.73 -1.459 12.148 1 98.44 113 ALA A CA 1
ATOM 926 C C . ALA A 1 113 ? -2.42 -1.878 13.445 1 98.44 113 ALA A C 1
ATOM 928 O O . ALA A 1 113 ? -1.805 -1.869 14.508 1 98.44 113 ALA A O 1
ATOM 929 N N . ASN A 1 114 ? -3.602 -2.178 13.344 1 97.69 114 ASN A N 1
ATOM 930 C CA . ASN A 1 114 ? -4.27 -2.648 14.555 1 97.69 114 ASN A CA 1
ATOM 931 C C . ASN A 1 114 ? -4.367 -4.172 14.586 1 97.69 114 ASN A C 1
ATOM 933 O O . ASN A 1 114 ? -3.912 -4.844 13.664 1 97.69 114 ASN A O 1
ATOM 937 N N . GLU A 1 115 ? -4.953 -4.727 15.617 1 95.75 115 GLU A N 1
ATOM 938 C CA . GLU A 1 115 ? -4.965 -6.172 15.828 1 95.75 115 GLU A CA 1
ATOM 939 C C . GLU A 1 115 ? -5.828 -6.879 14.789 1 95.75 115 GLU A C 1
ATOM 941 O O . GLU A 1 115 ? -5.504 -7.984 14.352 1 95.75 115 GLU A O 1
ATOM 946 N N . ALA A 1 116 ? -6.879 -6.285 14.461 1 95.62 116 ALA A N 1
ATOM 947 C CA . ALA A 1 116 ? -7.766 -6.898 13.477 1 95.62 116 ALA A CA 1
ATOM 948 C C . ALA A 1 116 ? -7.055 -7.09 12.141 1 95.62 116 ALA A C 1
ATOM 950 O O . ALA A 1 116 ? -7.25 -8.109 11.469 1 95.62 116 ALA A O 1
ATOM 951 N N . TYR A 1 117 ? -6.25 -6.121 11.703 1 97.12 117 TYR A N 1
ATOM 952 C CA . TYR A 1 117 ? -5.426 -6.254 10.508 1 97.12 117 TYR A CA 1
ATOM 953 C C . TYR A 1 117 ? -4.402 -7.371 10.672 1 97.12 117 TYR A C 1
ATOM 955 O O . TYR A 1 117 ? -4.258 -8.219 9.789 1 97.12 117 TYR A O 1
ATOM 963 N N . LEU A 1 118 ? -3.756 -7.383 11.82 1 96.69 118 LEU A N 1
ATOM 964 C CA . LEU A 1 118 ? -2.637 -8.289 12.055 1 96.69 118 LEU A CA 1
ATOM 965 C C . LEU A 1 118 ? -3.123 -9.727 12.203 1 96.69 118 LEU A C 1
ATOM 967 O O . LEU A 1 118 ? -2.396 -10.664 11.875 1 96.69 118 LEU A O 1
ATOM 971 N N . GLU A 1 119 ? -4.352 -9.938 12.633 1 95.5 119 GLU A N 1
ATOM 972 C CA . GLU A 1 119 ? -4.93 -11.266 12.766 1 95.5 119 GLU A CA 1
ATOM 973 C C . GLU A 1 119 ? -5.062 -11.945 11.398 1 95.5 119 GLU A C 1
ATOM 975 O O . GLU A 1 119 ? -5.07 -13.172 11.312 1 95.5 119 GLU A O 1
ATOM 980 N N . ARG A 1 120 ? -5.137 -11.141 10.344 1 94.88 120 ARG A N 1
ATOM 981 C CA . ARG A 1 120 ? -5.281 -11.672 8.992 1 94.88 120 ARG A CA 1
ATOM 982 C C . ARG A 1 120 ? -3.975 -11.562 8.219 1 94.88 120 ARG A C 1
ATOM 984 O O . ARG A 1 120 ? -3.971 -11.594 6.984 1 94.88 120 ARG A O 1
ATOM 991 N N . THR A 1 121 ? -2.895 -11.344 8.938 1 97.25 121 THR A N 1
ATOM 992 C CA . THR A 1 121 ? -1.562 -11.156 8.367 1 97.25 121 THR A CA 1
ATOM 993 C C . THR A 1 121 ? -0.587 -12.188 8.922 1 97.25 121 THR A C 1
ATOM 995 O O . THR A 1 121 ? -0.522 -12.398 10.133 1 97.25 121 THR A O 1
ATOM 998 N N . ILE A 1 122 ? 0.032 -12.93 8.023 1 97.12 122 ILE A N 1
ATOM 999 C CA . ILE A 1 122 ? 1.102 -13.828 8.445 1 97.12 122 ILE A CA 1
ATOM 1000 C C . ILE A 1 122 ? 2.232 -13.023 9.078 1 97.12 122 ILE A C 1
ATOM 1002 O O . ILE A 1 122 ? 2.695 -12.031 8.5 1 97.12 122 ILE A O 1
ATOM 1006 N N . ARG A 1 123 ? 2.631 -13.438 10.25 1 93.88 123 ARG A N 1
ATOM 1007 C CA . ARG A 1 123 ? 3.711 -12.75 10.945 1 93.88 123 ARG A CA 1
ATOM 1008 C C . ARG A 1 123 ? 4.879 -13.695 11.211 1 93.88 123 ARG A C 1
ATOM 1010 O O . ARG A 1 123 ? 4.68 -14.867 11.547 1 93.88 123 ARG A O 1
ATOM 1017 N N . GLN A 1 124 ? 6.043 -13.344 10.797 1 84.06 124 GLN A N 1
ATOM 1018 C CA . GLN A 1 124 ? 7.219 -14.156 11.07 1 84.06 124 GLN A CA 1
ATOM 1019 C C . GLN A 1 124 ? 8.352 -13.32 11.656 1 84.06 124 GLN A C 1
ATOM 1021 O O . GLN A 1 124 ? 8.461 -12.125 11.359 1 84.06 124 GLN A O 1
ATOM 1026 N N . MET B 1 1 ? -22.469 -20.562 -15.562 1 31.88 1 MET B N 1
ATOM 1027 C CA . MET B 1 1 ? -21.328 -19.672 -15.688 1 31.88 1 MET B CA 1
ATOM 1028 C C . MET B 1 1 ? -20.266 -20 -14.641 1 31.88 1 MET B C 1
ATOM 1030 O O . MET B 1 1 ? -20.594 -20.328 -13.5 1 31.88 1 MET B O 1
ATOM 1034 N N . PRO B 1 2 ? -19.203 -20.609 -14.906 1 36.25 2 PRO B N 1
ATOM 1035 C CA . PRO B 1 2 ? -18.391 -21.109 -13.797 1 36.25 2 PRO B CA 1
ATOM 1036 C C . PRO B 1 2 ? -18.344 -20.141 -12.617 1 36.25 2 PRO B C 1
ATOM 1038 O O . PRO B 1 2 ? -18.5 -18.922 -12.805 1 36.25 2 PRO B O 1
ATOM 1041 N N . SER B 1 3 ? -18.75 -20.406 -11.508 1 35.91 3 SER B N 1
ATOM 1042 C CA . SER B 1 3 ? -18.734 -19.625 -10.273 1 35.91 3 SER B CA 1
ATOM 1043 C C . SER B 1 3 ? -17.484 -18.766 -10.172 1 35.91 3 SER B C 1
ATOM 1045 O O . SER B 1 3 ? -16.359 -19.297 -10.164 1 35.91 3 SER B O 1
ATOM 1047 N N . GLN B 1 4 ? -17.297 -17.688 -10.945 1 41.5 4 GLN B N 1
ATOM 1048 C CA . GLN B 1 4 ? -16.141 -16.797 -10.914 1 41.5 4 GLN B CA 1
ATOM 1049 C C . GLN B 1 4 ? -15.484 -16.797 -9.539 1 41.5 4 GLN B C 1
ATOM 1051 O O . GLN B 1 4 ? -16.109 -16.438 -8.539 1 41.5 4 GLN B O 1
ATOM 1056 N N . GLU B 1 5 ? -14.938 -17.875 -9.086 1 47.56 5 GLU B N 1
ATOM 1057 C CA . GLU B 1 5 ? -14.234 -18.031 -7.816 1 47.56 5 GLU B CA 1
ATOM 1058 C C . GLU B 1 5 ? -13.688 -16.688 -7.324 1 47.56 5 GLU B C 1
ATOM 1060 O O . GLU B 1 5 ? -12.742 -16.156 -7.906 1 47.56 5 GLU B O 1
ATOM 1065 N N . THR B 1 6 ? -14.609 -15.789 -7.121 1 56.34 6 THR B N 1
ATOM 1066 C CA . THR B 1 6 ? -14.43 -14.422 -6.637 1 56.34 6 THR B CA 1
ATOM 1067 C C . THR B 1 6 ? -13.469 -14.391 -5.453 1 5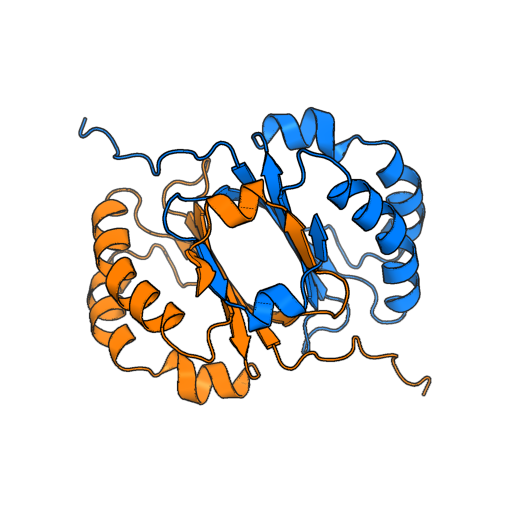6.34 6 THR B C 1
ATOM 1069 O O . THR B 1 6 ? -13.375 -15.359 -4.695 1 56.34 6 THR B O 1
ATOM 1072 N N . LEU B 1 7 ? -12.25 -13.805 -5.605 1 75.19 7 LEU B N 1
ATOM 1073 C CA . LEU B 1 7 ? -11.391 -13.516 -4.461 1 75.19 7 LEU B CA 1
ATOM 1074 C C . LEU B 1 7 ? -12.219 -13.141 -3.24 1 75.19 7 LEU B C 1
ATOM 1076 O O . LEU B 1 7 ? -13.227 -12.438 -3.361 1 75.19 7 LEU B O 1
ATOM 1080 N N . ASN B 1 8 ? -12.508 -14.07 -2.311 1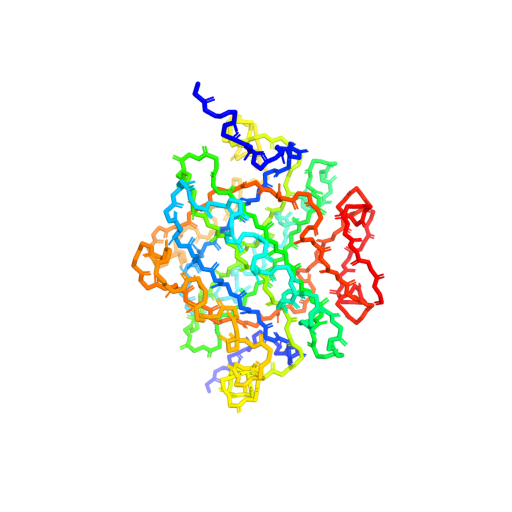 66.88 8 ASN B N 1
ATOM 1081 C CA . ASN B 1 8 ? -13.273 -13.852 -1.084 1 66.88 8 ASN B CA 1
ATOM 1082 C C . ASN B 1 8 ? -13.023 -12.453 -0.515 1 66.88 8 ASN B C 1
ATOM 1084 O O . ASN B 1 8 ? -11.891 -12.109 -0.166 1 66.88 8 ASN B O 1
ATOM 1088 N N . SER B 1 9 ? -14.109 -11.719 -0.676 1 74.81 9 SER B N 1
ATOM 1089 C CA . SER B 1 9 ? -14.055 -10.375 -0.099 1 74.81 9 SER B CA 1
ATOM 1090 C C . SER B 1 9 ? -13.836 -10.438 1.409 1 74.81 9 SER B C 1
ATOM 1092 O O . SER B 1 9 ? -14.453 -11.25 2.102 1 74.81 9 SER B O 1
ATOM 1094 N N . THR B 1 10 ? -12.891 -9.836 2.066 1 83.06 10 THR B N 1
ATOM 1095 C CA . THR B 1 10 ? -12.594 -9.742 3.49 1 83.06 10 THR B CA 1
ATOM 1096 C C . THR B 1 10 ? -13.469 -8.68 4.156 1 83.06 10 THR B C 1
ATOM 1098 O O . THR B 1 10 ? -13.562 -8.633 5.387 1 83.06 10 THR B O 1
ATOM 1101 N N . GLY B 1 11 ? -14.164 -7.859 3.365 1 91.56 11 GLY B N 1
ATOM 1102 C CA . GLY B 1 11 ? -14.859 -6.711 3.92 1 91.56 11 GLY B CA 1
ATOM 1103 C C . GLY B 1 11 ? -13.93 -5.59 4.34 1 91.56 11 GLY B C 1
ATOM 1104 O O . GLY B 1 11 ? -14.312 -4.719 5.125 1 91.56 11 GLY B O 1
ATOM 1105 N N . GLN B 1 12 ? -12.68 -5.754 3.936 1 97.38 12 GLN B N 1
ATOM 110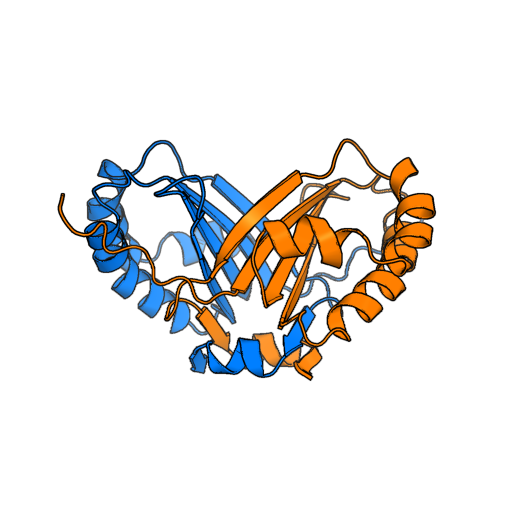6 C CA . GLN B 1 12 ? -11.688 -4.734 4.25 1 97.38 12 GLN B CA 1
ATOM 1107 C C . GLN B 1 12 ? -11.242 -3.99 2.996 1 97.38 12 GLN B C 1
ATOM 1109 O O . GLN B 1 12 ? -10.609 -4.57 2.115 1 97.38 12 GLN B O 1
ATOM 1114 N N . LEU B 1 13 ? -11.57 -2.736 2.979 1 97.88 13 LEU B N 1
ATOM 1115 C CA . LEU B 1 13 ? -11.234 -1.84 1.88 1 97.88 13 LEU B CA 1
ATOM 1116 C C . LEU B 1 13 ? -9.773 -1.413 1.961 1 97.88 13 LEU B C 1
ATOM 1118 O O . LEU B 1 13 ? -9.273 -1.092 3.041 1 97.88 13 LEU B O 1
ATOM 1122 N N . VAL B 1 14 ? -9.078 -1.479 0.843 1 98.62 14 VAL B N 1
ATOM 1123 C CA . VAL B 1 14 ? -7.75 -0.894 0.751 1 98.62 14 VAL B CA 1
ATOM 1124 C C . VAL B 1 14 ? -7.797 0.372 -0.102 1 98.62 14 VAL B C 1
ATOM 1126 O O . VAL B 1 14 ? -8.203 0.328 -1.266 1 98.62 14 VAL B O 1
ATOM 1129 N N . LEU B 1 15 ? -7.449 1.479 0.449 1 98.81 15 LEU B N 1
ATOM 1130 C CA . LEU B 1 15 ? -7.297 2.736 -0.273 1 98.81 15 LEU B CA 1
ATOM 1131 C C . LEU B 1 15 ? -5.832 3.016 -0.581 1 98.81 15 LEU B C 1
ATOM 1133 O O . LEU B 1 15 ? -4.996 3.045 0.326 1 98.81 15 LEU B O 1
ATOM 1137 N N . HIS B 1 16 ? -5.512 3.115 -1.87 1 98.81 16 HIS B N 1
ATOM 1138 C CA . HIS B 1 16 ? -4.219 3.59 -2.348 1 98.81 16 HIS B CA 1
ATOM 1139 C C . HIS B 1 16 ? -4.297 5.043 -2.803 1 98.81 16 HIS B C 1
ATOM 1141 O O . HIS B 1 16 ? -4.883 5.34 -3.846 1 98.81 16 HIS B O 1
ATOM 1147 N N . ALA B 1 17 ? -3.719 5.941 -2.049 1 98.81 17 ALA B N 1
ATOM 1148 C CA . ALA B 1 17 ? -3.789 7.363 -2.367 1 98.81 17 ALA B CA 1
ATOM 1149 C C . ALA B 1 17 ? -2.426 7.898 -2.799 1 98.81 17 ALA B C 1
ATOM 1151 O O . ALA B 1 17 ? -1.401 7.555 -2.201 1 98.81 17 ALA B O 1
ATOM 1152 N N . THR B 1 18 ? -2.35 8.609 -3.854 1 98.75 18 THR B N 1
ATOM 1153 C CA . THR B 1 18 ? -1.179 9.367 -4.281 1 98.75 18 THR B CA 1
ATOM 1154 C C . THR B 1 18 ? -1.421 10.867 -4.137 1 98.75 18 THR B C 1
ATOM 1156 O O . THR B 1 18 ? -2.412 11.398 -4.645 1 98.75 18 THR B O 1
ATOM 1159 N N . LEU B 1 19 ? -0.652 11.516 -3.391 1 98.69 19 LEU B N 1
ATOM 1160 C CA . LEU B 1 19 ? -0.687 12.961 -3.203 1 98.69 19 LEU B CA 1
ATOM 1161 C C . LEU B 1 19 ? 0.604 13.602 -3.699 1 98.69 19 LEU B C 1
ATOM 1163 O O . LEU B 1 19 ? 1.697 13.109 -3.408 1 98.69 19 LEU B O 1
ATOM 1167 N N . ARG B 1 20 ? 0.496 14.672 -4.453 1 98.69 20 ARG B N 1
ATOM 1168 C CA . ARG B 1 20 ? 1.635 15.477 -4.879 1 98.69 20 ARG B CA 1
ATOM 1169 C C . ARG B 1 20 ? 1.593 16.859 -4.238 1 98.69 20 ARG B C 1
ATOM 1171 O O . ARG B 1 20 ? 0.655 17.625 -4.469 1 98.69 20 ARG B O 1
ATOM 1178 N N . ILE B 1 21 ? 2.547 17.078 -3.432 1 98.44 21 ILE B N 1
ATOM 1179 C CA . ILE B 1 21 ? 2.656 18.297 -2.633 1 98.44 21 ILE B CA 1
ATOM 1180 C C . ILE B 1 21 ? 3.82 19.156 -3.139 1 98.44 21 ILE B C 1
ATOM 1182 O O . ILE B 1 21 ? 4.875 18.625 -3.496 1 98.44 21 ILE B O 1
ATOM 1186 N N . ASP B 1 22 ? 3.637 20.453 -3.246 1 98.06 22 ASP B N 1
ATOM 1187 C CA . ASP B 1 22 ? 4.781 21.344 -3.443 1 98.06 22 ASP B CA 1
ATOM 1188 C C . ASP B 1 22 ? 5.91 21 -2.475 1 98.06 22 ASP B C 1
ATOM 1190 O O . ASP B 1 22 ? 5.734 21.078 -1.256 1 98.06 22 ASP B O 1
ATOM 1194 N N . ALA B 1 23 ? 7.012 20.656 -3.025 1 96.25 23 ALA B N 1
ATOM 1195 C CA . ALA B 1 23 ? 8.117 20.109 -2.234 1 96.25 23 ALA B CA 1
ATOM 1196 C C . ALA B 1 23 ? 8.562 21.109 -1.168 1 96.25 23 ALA B C 1
ATOM 1198 O O . ALA B 1 23 ? 9.023 20.719 -0.094 1 96.25 23 ALA B O 1
ATOM 1199 N N . SER B 1 24 ? 8.391 22.344 -1.418 1 96.81 24 SER B N 1
ATOM 1200 C CA . SER B 1 24 ? 8.812 23.391 -0.477 1 96.81 24 SER B CA 1
ATOM 1201 C C . SER B 1 24 ? 7.875 23.453 0.726 1 96.81 24 SER B C 1
ATOM 1203 O O . SER B 1 24 ? 8.195 24.078 1.737 1 96.81 24 SER B O 1
ATOM 1205 N N . GLN B 1 25 ? 6.762 22.719 0.657 1 97.69 25 GLN B N 1
ATOM 1206 C CA . GLN B 1 25 ? 5.738 22.828 1.69 1 97.69 25 GLN B CA 1
ATOM 1207 C C . GLN B 1 25 ? 5.602 21.516 2.457 1 97.69 25 GLN B C 1
ATOM 1209 O O . GLN B 1 25 ? 4.656 21.328 3.225 1 97.69 25 GLN B O 1
ATOM 1214 N N . ILE B 1 26 ? 6.492 20.609 2.301 1 96.69 26 ILE B N 1
ATOM 1215 C CA . ILE B 1 26 ? 6.402 19.25 2.857 1 96.69 26 ILE B CA 1
ATOM 1216 C C . ILE B 1 26 ? 6.285 19.328 4.379 1 96.69 26 ILE B C 1
ATOM 1218 O O . ILE B 1 26 ? 5.398 18.719 4.973 1 96.69 26 ILE B O 1
ATOM 1222 N N . PRO B 1 27 ? 7.145 20.141 5.109 1 96.5 27 PRO B N 1
ATOM 1223 C CA . PRO B 1 27 ? 6.996 20.188 6.566 1 96.5 27 PRO B CA 1
ATOM 1224 C C . PRO B 1 27 ? 5.617 20.688 7 1 96.5 27 PRO B C 1
ATOM 1226 O O . PRO B 1 27 ? 5.016 20.109 7.918 1 96.5 27 PRO B O 1
ATOM 1229 N N . ALA B 1 28 ? 5.152 21.719 6.352 1 97.88 28 ALA B N 1
ATOM 1230 C CA . ALA B 1 28 ? 3.83 22.25 6.672 1 97.88 28 ALA B CA 1
ATOM 1231 C C . ALA B 1 28 ? 2.738 21.219 6.387 1 97.88 28 ALA B C 1
ATOM 1233 O O . ALA B 1 28 ? 1.779 21.094 7.152 1 97.88 28 ALA B O 1
ATOM 1234 N N . PHE B 1 29 ? 2.873 20.5 5.277 1 98.25 29 PHE B N 1
ATOM 1235 C CA . PHE B 1 29 ? 1.92 19.469 4.906 1 98.25 29 PHE B CA 1
ATOM 1236 C C . PHE B 1 29 ? 1.856 18.375 5.973 1 98.25 29 PHE B C 1
ATOM 1238 O O . PHE B 1 29 ? 0.771 18 6.422 1 98.25 29 PHE B O 1
ATOM 1245 N N . LEU B 1 30 ? 2.994 17.906 6.395 1 97.31 30 LEU B N 1
ATOM 1246 C CA . LEU B 1 30 ? 3.051 16.844 7.379 1 97.31 30 LEU B CA 1
ATOM 1247 C C . LEU B 1 30 ? 2.482 17.297 8.719 1 97.31 30 LEU B C 1
ATOM 1249 O O . LEU B 1 30 ? 1.811 16.531 9.406 1 97.31 30 LEU B O 1
ATOM 1253 N N . ALA B 1 31 ? 2.789 18.547 9.07 1 98.19 31 ALA B N 1
ATOM 1254 C CA . ALA B 1 31 ? 2.23 19.094 10.297 1 98.19 31 ALA B CA 1
ATOM 1255 C C . ALA B 1 31 ? 0.706 19.125 10.25 1 98.19 31 ALA B C 1
ATOM 1257 O O . ALA B 1 31 ? 0.045 18.828 11.25 1 98.19 31 ALA B O 1
ATOM 1258 N N . ALA B 1 32 ? 0.151 19.438 9.086 1 98.44 32 ALA B N 1
ATOM 1259 C CA . ALA B 1 32 ? -1.298 19.484 8.914 1 98.44 32 ALA B CA 1
ATOM 1260 C C . ALA B 1 32 ? -1.891 18.078 8.844 1 98.44 32 ALA B C 1
ATOM 1262 O O . ALA B 1 32 ? -3.018 17.859 9.289 1 98.44 32 ALA B O 1
ATOM 1263 N N . LEU B 1 33 ? -1.158 17.125 8.297 1 98.31 33 LEU B N 1
ATOM 1264 C CA . LEU B 1 33 ? -1.62 15.75 8.117 1 98.31 33 LEU B CA 1
ATOM 1265 C C . LEU B 1 33 ? -1.683 15.016 9.445 1 98.31 33 LEU B C 1
ATOM 1267 O O . LEU B 1 33 ? -2.551 14.164 9.656 1 98.31 33 LEU B O 1
ATOM 1271 N N . ARG B 1 34 ? -0.807 15.352 10.359 1 98.44 34 ARG B N 1
ATOM 1272 C CA . ARG B 1 34 ? -0.609 14.57 11.578 1 98.44 34 ARG B CA 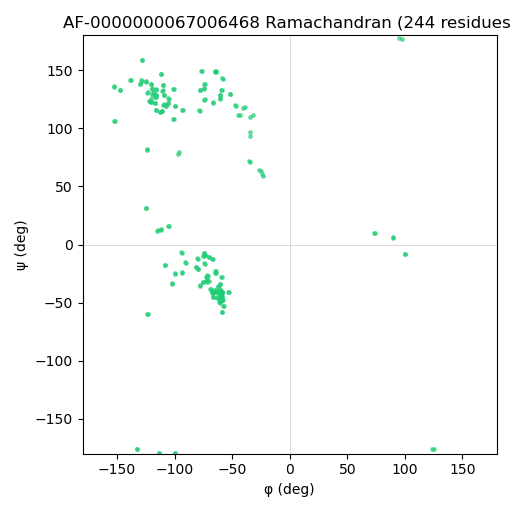1
ATOM 1273 C C . ARG B 1 34 ? -1.911 14.445 12.359 1 98.44 34 ARG B C 1
ATOM 1275 O O . ARG B 1 34 ? -2.346 13.336 12.672 1 98.44 34 ARG B O 1
ATOM 1282 N N . PRO B 1 35 ? -2.631 15.57 12.68 1 98.62 35 PRO B N 1
ATOM 1283 C CA . PRO B 1 35 ? -3.869 15.406 13.445 1 98.62 35 PRO B CA 1
ATOM 1284 C C . PRO B 1 35 ? -4.922 14.586 12.703 1 98.62 35 PRO B C 1
ATOM 1286 O O . PRO B 1 35 ? -5.672 13.828 13.32 1 98.62 35 PRO B O 1
ATOM 1289 N N . ALA B 1 36 ? -5.031 14.719 11.367 1 98.69 36 ALA B N 1
ATOM 1290 C CA . ALA B 1 36 ? -5.98 13.938 10.578 1 98.69 36 ALA B CA 1
ATOM 1291 C C . ALA B 1 36 ? -5.609 12.453 10.594 1 98.69 36 ALA B C 1
ATOM 1293 O O . ALA B 1 36 ? -6.469 11.594 10.781 1 98.69 36 ALA B O 1
ATOM 1294 N N . TRP B 1 37 ? -4.316 12.18 10.391 1 98.62 37 TRP B N 1
ATOM 1295 C CA . TRP B 1 37 ? -3.803 10.812 10.422 1 98.62 37 TRP B CA 1
ATOM 1296 C C . TRP B 1 37 ? -4.062 10.172 11.781 1 98.62 37 TRP B C 1
ATOM 1298 O O . TRP B 1 37 ? -4.551 9.039 11.852 1 98.62 37 TRP B O 1
ATOM 1308 N N . GLU B 1 38 ? -3.832 10.906 12.867 1 98.56 38 GLU B N 1
ATOM 1309 C CA . GLU B 1 38 ? -4.066 10.406 14.219 1 98.56 38 GLU B CA 1
ATOM 1310 C C . GLU B 1 38 ? -5.551 10.141 14.461 1 98.56 38 GLU B C 1
ATOM 1312 O O . GLU B 1 38 ? -5.914 9.156 15.117 1 98.56 38 GLU B O 1
ATOM 1317 N N . SER B 1 39 ? -6.391 11.023 13.984 1 98.75 39 SER B N 1
ATOM 1318 C CA . SER B 1 39 ? -7.824 10.789 14.102 1 98.75 39 SER B CA 1
ATOM 1319 C C . SER B 1 39 ? -8.242 9.508 13.391 1 98.75 39 SER B C 1
ATOM 1321 O O . SER B 1 39 ? -9.031 8.727 13.922 1 98.75 39 SER B O 1
ATOM 1323 N N . CYS B 1 40 ? -7.676 9.273 12.172 1 98.69 40 CYS B N 1
ATOM 1324 C CA . CYS B 1 40 ? -7.977 8.07 11.406 1 98.69 40 CYS B CA 1
ATOM 1325 C C . CYS B 1 40 ? -7.586 6.82 12.18 1 98.69 40 CYS B C 1
ATOM 1327 O O . CYS B 1 40 ? -8.406 5.918 12.367 1 98.69 40 CYS B O 1
ATOM 1329 N N . ILE B 1 41 ? -6.355 6.789 12.719 1 98.44 41 ILE B N 1
ATOM 1330 C CA . ILE B 1 41 ? -5.84 5.543 13.281 1 98.44 41 ILE B CA 1
ATOM 1331 C C . ILE B 1 41 ? -6.512 5.266 14.625 1 98.44 41 ILE B C 1
ATOM 1333 O O . ILE B 1 41 ? -6.387 4.172 15.172 1 98.44 41 ILE B O 1
ATOM 1337 N N . HIS B 1 42 ? -7.254 6.246 15.148 1 97.94 42 HIS B N 1
ATOM 1338 C CA . HIS B 1 42 ? -7.977 6.035 16.406 1 97.94 42 HIS B CA 1
ATOM 1339 C C . HIS B 1 42 ? -9.406 5.586 16.141 1 97.94 42 HIS B C 1
ATOM 1341 O O . HIS B 1 42 ? -10.156 5.305 17.078 1 97.94 42 HIS B O 1
ATOM 1347 N N . GLU B 1 43 ? -9.828 5.582 14.898 1 98.12 43 GLU B N 1
ATOM 1348 C CA . GLU B 1 43 ? -11.102 4.953 14.547 1 98.12 43 GLU B CA 1
ATOM 1349 C C . GLU B 1 43 ? -10.984 3.434 14.57 1 98.12 43 GLU B C 1
ATOM 1351 O O . GLU B 1 43 ? -10.016 2.869 14.07 1 98.12 43 GLU B O 1
ATOM 1356 N N . PRO B 1 44 ? -12 2.785 15.117 1 97.62 44 PRO B N 1
ATOM 1357 C CA . PRO B 1 44 ? -11.945 1.322 15.117 1 97.62 44 PRO B CA 1
ATOM 1358 C C . PRO B 1 44 ? -11.977 0.731 13.711 1 97.62 44 PRO B C 1
ATOM 1360 O O . PRO B 1 44 ? -11.484 -0.379 13.492 1 97.62 44 PRO B O 1
ATOM 1363 N N . GLU B 1 45 ? -12.492 1.442 12.742 1 98.25 45 GLU B N 1
ATOM 1364 C CA . GLU B 1 45 ? -12.617 0.954 11.375 1 98.25 45 GLU B CA 1
ATOM 1365 C C . GLU B 1 45 ? -11.297 1.094 10.617 1 98.25 45 GLU B C 1
ATOM 1367 O O . GLU B 1 45 ? -11.117 0.489 9.555 1 98.25 45 GLU B O 1
ATOM 1372 N N . CYS B 1 46 ? -10.375 1.949 11.094 1 98.75 46 CYS B N 1
ATOM 1373 C CA . CYS B 1 46 ? -9.055 2.035 10.477 1 98.75 46 CYS B CA 1
ATOM 1374 C C . CYS B 1 46 ? -8.172 0.878 10.914 1 98.75 46 CYS B C 1
ATOM 1376 O O . CYS B 1 46 ? -7.781 0.797 12.078 1 98.75 46 CYS B O 1
ATOM 1378 N N . LEU B 1 47 ? -7.773 0.017 10.062 1 98.75 47 LEU B N 1
ATOM 1379 C CA . LEU B 1 47 ? -7.066 -1.216 10.398 1 98.75 47 LEU B CA 1
ATOM 1380 C C . LEU B 1 47 ? -5.574 -1.08 10.125 1 98.75 47 LEU B C 1
ATOM 1382 O O . LEU B 1 47 ? -4.754 -1.71 10.805 1 98.75 47 LEU B O 1
ATOM 1386 N N . PHE B 1 48 ? -5.254 -0.345 9.133 1 98.81 48 PHE B N 1
ATOM 1387 C CA . PHE B 1 48 ? -3.889 -0.156 8.656 1 98.81 48 PHE B CA 1
ATOM 1388 C C . PHE B 1 48 ? -3.738 1.197 7.973 1 98.81 48 PHE B C 1
ATOM 1390 O O . PHE B 1 48 ? -4.641 1.64 7.254 1 98.81 48 PHE B O 1
ATOM 1397 N N . PHE B 1 49 ? -2.732 1.965 8.188 1 98.88 49 PHE B N 1
ATOM 1398 C CA . PHE B 1 49 ? -2.457 3.25 7.559 1 98.88 49 PHE B CA 1
ATOM 1399 C C . PHE B 1 49 ? -0.957 3.518 7.508 1 98.88 49 PHE B C 1
ATOM 1401 O O . PHE B 1 49 ? -0.341 3.818 8.531 1 98.88 49 PHE B O 1
ATOM 1408 N N . ASP B 1 50 ? -0.39 3.404 6.316 1 98.5 50 ASP B N 1
ATOM 1409 C CA . ASP B 1 50 ? 1.037 3.619 6.094 1 98.5 50 ASP B CA 1
ATOM 1410 C C . ASP B 1 50 ? 1.274 4.746 5.094 1 98.5 50 ASP B C 1
ATOM 1412 O O . ASP B 1 50 ? 0.548 4.871 4.105 1 98.5 50 ASP B O 1
ATOM 1416 N N . VAL B 1 51 ? 2.254 5.609 5.363 1 97.81 51 VAL B N 1
ATOM 1417 C CA . VAL B 1 51 ? 2.639 6.727 4.508 1 97.81 51 VAL B CA 1
ATOM 1418 C C . VAL B 1 51 ? 4.066 6.527 4.004 1 97.81 51 VAL B C 1
ATOM 1420 O O . VAL B 1 51 ? 4.965 6.191 4.781 1 97.81 51 VAL B O 1
ATOM 1423 N N . SER B 1 52 ? 4.273 6.625 2.738 1 97.94 52 SER B N 1
ATOM 1424 C CA . SER B 1 52 ? 5.598 6.574 2.121 1 97.94 52 SER B CA 1
ATOM 1425 C C . SER B 1 52 ? 5.82 7.766 1.193 1 97.94 52 SER B C 1
ATOM 1427 O O . SER B 1 52 ? 4.875 8.477 0.85 1 97.94 52 SER B O 1
ATOM 1429 N N . HIS B 1 53 ? 7.074 8.062 0.938 1 97.56 53 HIS B N 1
ATOM 1430 C CA . HIS B 1 53 ? 7.473 9.234 0.165 1 97.56 53 HIS B CA 1
ATOM 1431 C C . HIS B 1 53 ? 8.43 8.852 -0.958 1 97.56 53 HIS B C 1
ATOM 1433 O O . HIS B 1 53 ? 9.32 8.023 -0.764 1 97.56 53 HIS B O 1
ATOM 1439 N N . SER B 1 54 ? 8.266 9.5 -2.162 1 96.69 54 SER B N 1
ATOM 1440 C CA . SER B 1 54 ? 9.141 9.227 -3.303 1 96.69 54 SER B CA 1
ATOM 1441 C C . SER B 1 54 ? 10.523 9.836 -3.1 1 96.69 54 SER B C 1
ATOM 1443 O O . SER B 1 54 ? 10.648 11.039 -2.848 1 96.69 54 SER B O 1
ATOM 1445 N N . PRO B 1 55 ? 11.531 9.023 -3.195 1 92.19 55 PRO B N 1
ATOM 1446 C CA . PRO B 1 55 ? 12.875 9.602 -3.086 1 92.19 55 PRO B CA 1
ATOM 1447 C C . PRO B 1 55 ? 13.297 10.359 -4.34 1 92.19 55 PRO B C 1
ATOM 1449 O O . PRO B 1 55 ? 14.234 11.164 -4.297 1 92.19 55 PRO B O 1
ATOM 1452 N N . THR B 1 56 ? 12.57 10.117 -5.473 1 92.69 56 THR B N 1
ATOM 1453 C CA . THR B 1 56 ? 13.016 10.68 -6.742 1 92.69 56 THR B CA 1
ATOM 1454 C C . THR B 1 56 ? 12.086 11.812 -7.188 1 92.69 56 THR B C 1
ATOM 1456 O O . THR B 1 56 ? 12.438 12.602 -8.062 1 92.69 56 THR B O 1
ATOM 1459 N N . GLU B 1 57 ? 10.875 11.883 -6.613 1 94.69 57 GLU B N 1
ATOM 1460 C CA . GLU B 1 57 ? 9.906 12.953 -6.867 1 94.69 57 GLU B CA 1
ATOM 1461 C C . GLU B 1 57 ? 9.492 13.633 -5.57 1 94.69 57 GLU B C 1
ATOM 1463 O O . GLU B 1 57 ? 8.406 13.383 -5.047 1 94.69 57 GLU B O 1
ATOM 1468 N N . PRO B 1 58 ? 10.344 14.562 -5.152 1 93.62 58 PRO B N 1
ATOM 1469 C CA . PRO B 1 58 ? 10.031 15.219 -3.881 1 93.62 58 PRO B CA 1
ATOM 1470 C C . PRO B 1 58 ? 8.609 15.773 -3.838 1 93.62 58 PRO B C 1
ATOM 1472 O O . PRO B 1 58 ? 8.156 16.391 -4.805 1 93.62 58 PRO B O 1
ATOM 1475 N N . GLY B 1 59 ? 7.902 15.422 -2.756 1 96.94 59 GLY B N 1
ATOM 1476 C CA . GLY B 1 59 ? 6.539 15.906 -2.588 1 96.94 59 GLY B CA 1
ATOM 1477 C C . GLY B 1 59 ? 5.492 14.875 -2.971 1 96.94 59 GLY B C 1
ATOM 1478 O O . GLY B 1 59 ? 4.305 15.062 -2.711 1 96.94 59 GLY B O 1
ATOM 1479 N N . THR B 1 60 ? 5.945 13.75 -3.551 1 97.75 60 THR B N 1
ATOM 1480 C CA . THR B 1 60 ? 4.996 12.703 -3.9 1 97.75 60 THR B CA 1
ATOM 1481 C C . THR B 1 60 ? 4.883 11.68 -2.773 1 97.75 60 THR B C 1
ATOM 1483 O O . THR B 1 60 ? 5.867 11.023 -2.422 1 97.75 60 THR B O 1
ATOM 1486 N N . PHE B 1 61 ? 3.686 11.602 -2.178 1 98.31 61 PHE B N 1
ATOM 1487 C CA . PHE B 1 61 ? 3.385 10.672 -1.093 1 98.31 61 PHE B CA 1
ATOM 1488 C C . PHE B 1 61 ? 2.406 9.602 -1.553 1 98.31 61 PHE B C 1
ATOM 1490 O O . PHE B 1 61 ? 1.546 9.859 -2.396 1 98.31 61 PHE B O 1
ATOM 1497 N N . ARG B 1 62 ? 2.572 8.414 -0.994 1 98.56 62 ARG B N 1
ATOM 1498 C CA . ARG B 1 62 ? 1.616 7.32 -1.143 1 98.56 62 ARG B CA 1
ATOM 1499 C C . ARG B 1 62 ? 1.072 6.879 0.213 1 98.56 62 ARG B C 1
ATOM 1501 O O . ARG B 1 62 ? 1.841 6.625 1.143 1 98.56 62 ARG B O 1
ATOM 1508 N N . PHE B 1 63 ? -0.206 6.945 0.332 1 98.81 63 PHE B N 1
ATOM 1509 C CA . PHE B 1 63 ? -0.891 6.371 1.484 1 98.81 63 PHE B CA 1
ATOM 1510 C C . PHE B 1 63 ? -1.51 5.023 1.129 1 98.81 63 PHE B C 1
ATOM 1512 O O . PHE B 1 63 ? -2.1 4.871 0.058 1 98.81 63 PHE B O 1
ATOM 1519 N N . VAL B 1 64 ? -1.309 4.039 1.983 1 98.88 64 VAL B N 1
ATOM 1520 C CA . VAL B 1 64 ? -2.078 2.801 1.954 1 98.88 64 VAL B CA 1
ATOM 1521 C C . VAL B 1 64 ? -2.895 2.668 3.238 1 98.88 64 VAL B C 1
ATOM 1523 O O . VAL B 1 64 ? -2.334 2.641 4.336 1 98.88 64 VAL B O 1
ATOM 1526 N N . GLU B 1 65 ? -4.164 2.688 3.049 1 98.88 65 GLU B N 1
ATOM 1527 C CA . GLU B 1 65 ? -5.109 2.605 4.16 1 98.88 65 GLU B CA 1
ATOM 1528 C C . GLU B 1 65 ? -6.008 1.379 4.035 1 98.88 65 GLU B C 1
ATOM 1530 O O . GLU B 1 65 ? -6.477 1.058 2.939 1 98.88 65 GLU B O 1
ATOM 1535 N N . VAL B 1 66 ? -6.184 0.67 5.121 1 98.81 66 VAL B N 1
ATOM 1536 C CA . VAL B 1 66 ? -7.148 -0.423 5.152 1 98.81 66 VAL B CA 1
ATOM 1537 C C . VAL B 1 66 ? -8.25 -0.109 6.164 1 98.81 66 VAL B C 1
ATOM 1539 O O . VAL B 1 66 ? -7.969 0.245 7.312 1 98.81 66 VAL B O 1
ATOM 1542 N N . TRP B 1 67 ? -9.438 -0.19 5.719 1 98.62 67 TRP B N 1
ATOM 1543 C CA . TRP B 1 67 ? -10.609 0.156 6.516 1 98.62 67 TRP B CA 1
ATOM 1544 C C . TRP B 1 67 ? -11.594 -1.004 6.57 1 98.62 67 TRP B C 1
ATOM 1546 O O . TRP B 1 67 ? -11.82 -1.684 5.562 1 98.62 67 TRP B O 1
ATOM 1556 N N . GLN B 1 68 ? -12.172 -1.201 7.723 1 98.06 68 GLN B N 1
ATOM 1557 C CA . GLN B 1 68 ? -13.344 -2.062 7.777 1 98.06 68 GLN B CA 1
ATOM 1558 C C . GLN B 1 68 ? -14.523 -1.437 7.031 1 98.06 68 GLN B C 1
ATOM 1560 O O . GLN B 1 68 ? -14.906 -0.298 7.305 1 98.06 68 GLN B O 1
ATOM 1565 N N . GLY B 1 69 ? -15.078 -2.117 6.051 1 96.69 69 GLY B N 1
ATOM 1566 C CA . GLY B 1 69 ? -16.141 -1.612 5.203 1 96.69 69 GLY B CA 1
ATOM 1567 C C . GLY B 1 69 ? -15.805 -1.649 3.725 1 96.69 69 GLY B C 1
ATOM 1568 O O . GLY B 1 69 ? -14.742 -2.143 3.34 1 96.69 69 GLY B O 1
ATOM 1569 N N . ASP B 1 70 ? -16.75 -1.089 2.898 1 95.44 70 ASP B N 1
ATOM 1570 C CA . ASP B 1 70 ? -16.516 -1.063 1.457 1 95.44 70 ASP B CA 1
ATOM 1571 C C . ASP B 1 70 ? -16.344 0.368 0.953 1 95.44 70 ASP B C 1
ATOM 1573 O O . ASP B 1 70 ? -16.312 1.311 1.746 1 95.44 70 ASP B O 1
ATOM 1577 N N . GLN B 1 71 ? -16.141 0.454 -0.355 1 96.38 71 GLN B N 1
ATOM 1578 C CA . GLN B 1 71 ? -15.898 1.76 -0.957 1 96.38 71 GLN B CA 1
ATOM 1579 C C . GLN B 1 71 ? -17.062 2.715 -0.697 1 96.38 71 GLN B C 1
ATOM 1581 O O . GLN B 1 71 ? -16.844 3.896 -0.421 1 96.38 71 GLN B O 1
ATOM 1586 N N . LYS B 1 72 ? -18.281 2.189 -0.792 1 96.44 72 LYS B N 1
ATOM 1587 C CA . LYS B 1 72 ? -19.438 3.035 -0.562 1 96.44 72 LYS B CA 1
ATOM 1588 C C . LYS B 1 72 ? -19.438 3.604 0.854 1 96.44 72 LYS B C 1
ATOM 1590 O O . LYS B 1 72 ? -19.672 4.797 1.05 1 96.44 72 LYS B O 1
ATOM 1595 N N . TRP B 1 73 ? -19.188 2.775 1.837 1 97.5 73 TRP B N 1
ATOM 1596 C CA . TRP B 1 73 ? -19.109 3.234 3.219 1 97.5 73 TRP B CA 1
ATOM 1597 C C . TRP B 1 73 ? -18.031 4.297 3.385 1 97.5 73 TRP B C 1
ATOM 1599 O O . TRP B 1 73 ? -18.25 5.324 4.023 1 97.5 73 TRP B O 1
ATOM 1609 N N . PHE B 1 74 ? -16.875 4.008 2.77 1 98.44 74 PHE B N 1
ATOM 1610 C CA . PHE B 1 74 ? -15.781 4.965 2.879 1 98.44 74 PHE B CA 1
ATOM 1611 C C . PHE B 1 74 ? -16.203 6.328 2.338 1 98.44 74 PHE B C 1
ATOM 1613 O O . PHE B 1 74 ? -16.016 7.348 3.002 1 98.44 74 PHE B O 1
ATOM 1620 N N . GLU B 1 75 ? -16.797 6.359 1.173 1 97.88 75 GLU B N 1
ATOM 1621 C CA . GLU B 1 75 ? -17.156 7.605 0.495 1 97.88 75 GLU B CA 1
ATOM 1622 C C . GLU B 1 75 ? -18.297 8.32 1.212 1 97.88 75 GLU B C 1
ATOM 1624 O O . GLU B 1 75 ? -18.312 9.555 1.271 1 97.88 75 GLU B O 1
ATOM 1629 N N . ASP B 1 76 ? -19.188 7.609 1.845 1 98.19 76 ASP B N 1
ATOM 1630 C CA . ASP B 1 76 ? -20.391 8.195 2.42 1 98.19 76 ASP B CA 1
ATOM 1631 C C . ASP B 1 76 ? -20.172 8.555 3.889 1 98.19 76 ASP B C 1
ATOM 1633 O O . ASP B 1 76 ? -20.875 9.414 4.43 1 98.19 76 ASP B O 1
ATOM 1637 N N . VAL B 1 77 ? -19.219 7.871 4.531 1 98.44 77 VAL B N 1
ATOM 1638 C CA . VAL B 1 77 ? -19.078 8.047 5.977 1 98.44 77 VAL B CA 1
ATOM 1639 C C . VAL B 1 77 ? -17.656 8.5 6.305 1 98.44 77 VAL B C 1
ATOM 1641 O O . VAL B 1 77 ? -17.453 9.617 6.793 1 98.44 77 VAL B O 1
ATOM 1644 N N . GLN B 1 78 ? -16.672 7.707 5.957 1 98.62 78 GLN B N 1
ATOM 1645 C CA . GLN B 1 78 ? -15.289 7.945 6.383 1 98.62 78 GLN B CA 1
ATOM 1646 C C . GLN B 1 78 ? -14.727 9.211 5.746 1 98.62 78 GLN B C 1
ATOM 1648 O O . GLN B 1 78 ? -14.062 10.008 6.414 1 98.62 78 GLN B O 1
ATOM 1653 N N . ALA B 1 79 ? -15.016 9.445 4.465 1 98 79 ALA B N 1
ATOM 1654 C CA . ALA B 1 79 ? -14.438 10.57 3.732 1 98 79 ALA B CA 1
ATOM 1655 C C . ALA B 1 79 ? -15.086 11.891 4.156 1 98 79 ALA B C 1
ATOM 1657 O O . ALA B 1 79 ? -14.594 12.969 3.803 1 98 79 ALA B O 1
ATOM 1658 N N . LYS B 1 80 ? -16.125 11.82 4.973 1 98 80 LYS B N 1
ATOM 1659 C CA . LYS B 1 80 ? -16.891 13.016 5.316 1 98 80 LYS B CA 1
ATOM 1660 C C . LYS B 1 80 ? -16.703 13.391 6.781 1 98 80 LYS B C 1
ATOM 1662 O O . LYS B 1 80 ? -17.438 14.211 7.32 1 98 80 LYS B O 1
ATOM 1667 N N . LYS B 1 81 ? -15.742 12.805 7.391 1 98.5 81 LYS B N 1
ATOM 1668 C CA . LYS B 1 81 ? -15.461 13.109 8.789 1 98.5 81 LYS B CA 1
ATOM 1669 C C . LYS B 1 81 ? -15 14.555 8.961 1 98.5 81 LYS B C 1
ATOM 1671 O O . LYS B 1 81 ? -14.242 15.062 8.125 1 98.5 81 LYS B O 1
ATOM 1676 N N . GLU B 1 82 ? -15.281 15.18 10.078 1 98.06 82 GLU B N 1
ATOM 1677 C CA . GLU B 1 82 ? -15.078 16.609 10.32 1 98.06 82 GLU B CA 1
ATOM 1678 C C . GLU B 1 82 ? -13.594 16.922 10.477 1 98.06 82 GLU B C 1
ATOM 1680 O O . GLU B 1 82 ? -13.156 18.031 10.148 1 98.06 82 GLU B O 1
ATOM 1685 N N . TYR B 1 83 ? -12.852 15.953 10.93 1 98.12 83 TYR B N 1
ATOM 1686 C CA . TYR B 1 83 ? -11.445 16.25 11.203 1 98.12 83 TYR B CA 1
ATOM 1687 C C . TYR B 1 83 ? -10.672 16.469 9.914 1 98.12 83 TYR B C 1
ATOM 1689 O O . TYR B 1 83 ? -9.539 16.953 9.938 1 98.12 83 TYR B O 1
ATOM 1697 N N . TYR B 1 84 ? -11.312 16.141 8.734 1 98.44 84 TYR B N 1
ATOM 1698 C CA . TYR B 1 84 ? -10.625 16.391 7.473 1 98.44 84 TYR B CA 1
ATOM 1699 C C . TYR B 1 84 ? -10.727 17.859 7.074 1 98.44 84 TYR B C 1
ATOM 1701 O O . TYR B 1 84 ? -9.961 18.328 6.227 1 98.44 84 TYR B O 1
ATOM 1709 N N . VAL B 1 85 ? -11.664 18.625 7.566 1 98.19 85 VAL B N 1
ATOM 1710 C CA . VAL B 1 85 ? -11.945 19.984 7.125 1 98.19 85 VAL B CA 1
ATOM 1711 C C . VAL B 1 85 ? -10.711 20.859 7.309 1 98.19 85 VAL B C 1
ATOM 1713 O O . VAL B 1 85 ? -10.188 21.422 6.34 1 98.19 85 VAL B O 1
ATOM 1716 N N . PRO B 1 86 ? -10.164 20.984 8.609 1 98.31 86 PRO B N 1
ATOM 1717 C CA . PRO B 1 86 ? -8.961 21.812 8.734 1 98.31 86 PRO B CA 1
ATOM 1718 C C . PRO B 1 86 ? -7.793 21.297 7.91 1 98.31 86 PRO B C 1
ATOM 1720 O O . PRO B 1 86 ? -7.004 22.078 7.383 1 98.31 86 PRO B O 1
ATOM 1723 N N . TYR B 1 87 ? -7.605 19.969 7.73 1 98.62 87 TYR B N 1
ATOM 1724 C CA . TYR B 1 87 ? -6.555 19.359 6.93 1 98.62 87 TYR B CA 1
ATOM 1725 C C . TYR B 1 87 ? -6.66 19.781 5.473 1 98.62 87 TYR B C 1
ATOM 1727 O O . TYR B 1 87 ? -5.676 20.219 4.875 1 98.62 87 TYR B O 1
ATOM 1735 N N . LEU B 1 88 ? -7.859 19.656 4.945 1 98.12 88 LEU B N 1
ATOM 1736 C CA . LEU B 1 88 ? -8.07 20 3.541 1 98.12 88 LEU B CA 1
ATOM 1737 C C . LEU B 1 88 ? -7.895 21.484 3.311 1 98.12 88 LEU B C 1
ATOM 1739 O O . LEU B 1 88 ? -7.289 21.906 2.32 1 98.12 88 LEU B O 1
ATOM 1743 N N . GLU B 1 89 ? -8.414 22.297 4.203 1 98.19 89 GLU B N 1
ATOM 1744 C CA . GLU B 1 89 ? -8.297 23.734 4.074 1 98.19 89 GLU B CA 1
ATOM 1745 C C . GLU B 1 89 ? -6.832 24.172 4.02 1 98.19 89 GLU B C 1
ATOM 1747 O O . GLU B 1 89 ? -6.461 25.016 3.199 1 98.19 89 GLU B O 1
ATOM 1752 N N . VAL B 1 90 ? -6.023 23.594 4.816 1 98.38 90 VAL B N 1
ATOM 1753 C CA . VAL B 1 90 ? -4.625 23.969 4.938 1 98.38 90 VAL B CA 1
ATOM 1754 C C . VAL B 1 90 ? -3.826 23.406 3.766 1 98.38 90 VAL B C 1
ATOM 1756 O O . VAL B 1 90 ? -2.934 24.078 3.234 1 98.38 90 VAL B O 1
ATOM 1759 N N . THR B 1 91 ? -4.211 22.188 3.303 1 98.62 91 THR B N 1
ATOM 1760 C CA . THR B 1 91 ? -3.271 21.5 2.428 1 98.62 91 THR B CA 1
ATOM 1761 C C . THR B 1 91 ? -3.664 21.672 0.964 1 98.62 91 THR B C 1
ATOM 1763 O O . THR B 1 91 ? -2.818 21.578 0.073 1 98.62 91 THR B O 1
ATOM 1766 N N . ARG B 1 92 ? -4.879 21.922 0.652 1 98.12 92 ARG B N 1
ATOM 1767 C CA . ARG B 1 92 ? -5.324 21.984 -0.736 1 98.12 92 ARG B CA 1
ATOM 1768 C C . ARG B 1 92 ? -4.469 22.969 -1.538 1 98.12 92 ARG B C 1
ATOM 1770 O O . ARG B 1 92 ? -4.051 22.656 -2.656 1 98.12 92 ARG B O 1
ATOM 1777 N N . PRO B 1 93 ? -4.074 24.141 -1.028 1 98.31 93 PRO B N 1
ATOM 1778 C CA . PRO B 1 93 ? -3.225 25.062 -1.783 1 98.31 93 PRO B CA 1
ATOM 1779 C C . PRO B 1 93 ? -1.815 24.516 -2.01 1 98.31 93 PRO B C 1
ATOM 1781 O O . PRO B 1 93 ? -1.056 25.078 -2.807 1 98.31 93 PRO B O 1
ATOM 1784 N N . MET B 1 94 ? -1.451 23.438 -1.306 1 98.56 94 MET B N 1
ATOM 1785 C CA . MET B 1 94 ? -0.105 22.875 -1.39 1 98.56 94 MET B CA 1
ATOM 1786 C C . MET B 1 94 ? -0.026 21.812 -2.477 1 98.56 94 MET B C 1
ATOM 1788 O O . MET B 1 94 ? 1.066 21.391 -2.857 1 98.56 94 MET B O 1
ATOM 1792 N N . TRP B 1 95 ? -1.233 21.359 -2.922 1 98.44 95 TRP B N 1
ATOM 1793 C CA . TRP B 1 95 ? -1.282 20.219 -3.836 1 98.44 95 TRP B CA 1
ATOM 1794 C C . TRP B 1 95 ? -0.854 20.625 -5.242 1 98.44 95 TRP B C 1
ATOM 1796 O O . TRP B 1 95 ? -1.195 21.719 -5.703 1 98.44 95 TRP B O 1
ATOM 1806 N N . VAL B 1 96 ? -0.035 19.828 -5.809 1 97.88 96 VAL B N 1
ATOM 1807 C CA . VAL B 1 96 ? 0.317 19.938 -7.223 1 97.88 96 VAL B CA 1
ATOM 1808 C C . VAL B 1 96 ? -0.531 18.984 -8.047 1 97.88 96 VAL B C 1
ATOM 1810 O O . VAL B 1 96 ? -0.111 17.844 -8.32 1 97.88 96 VAL B O 1
ATOM 1813 N N . GLY B 1 97 ? -1.802 19.328 -8.359 1 96.31 97 GLY B N 1
ATOM 1814 C CA . GLY B 1 97 ? -2.762 18.469 -9.023 1 96.31 97 GLY B CA 1
ATOM 1815 C C . GLY B 1 97 ? -3.678 17.734 -8.062 1 96.31 97 GLY B C 1
ATOM 1816 O O . GLY B 1 97 ? -3.486 17.797 -6.848 1 96.31 97 GLY B O 1
ATOM 1817 N N . ASP B 1 98 ? -4.621 16.969 -8.586 1 96.62 98 ASP B N 1
ATOM 1818 C CA . ASP B 1 98 ? -5.594 16.234 -7.777 1 96.62 98 ASP B CA 1
ATOM 1819 C C . ASP B 1 98 ? -4.969 14.992 -7.16 1 96.62 98 ASP B C 1
ATOM 1821 O O . ASP B 1 98 ? -4.023 14.422 -7.715 1 96.62 98 ASP B O 1
ATOM 1825 N N . ARG B 1 99 ? -5.441 14.625 -6.051 1 97.5 99 ARG B N 1
ATOM 1826 C CA . ARG B 1 99 ? -5.09 13.32 -5.488 1 97.5 99 ARG B CA 1
ATOM 1827 C C . ARG B 1 99 ? -5.594 12.188 -6.375 1 97.5 99 ARG B C 1
ATOM 1829 O O . ARG B 1 99 ? -6.629 12.32 -7.027 1 97.5 99 ARG B O 1
ATOM 1836 N N . GLU B 1 100 ? -4.906 11.156 -6.375 1 97.69 100 GLU B N 1
ATOM 1837 C CA . GLU B 1 100 ? -5.359 9.922 -6.996 1 97.69 100 GLU B CA 1
ATOM 1838 C C . GLU B 1 100 ? -5.781 8.898 -5.945 1 97.69 100 GLU B C 1
ATOM 1840 O O . GLU B 1 100 ? -4.992 8.539 -5.066 1 97.69 100 GLU B O 1
ATOM 1845 N N . LEU B 1 101 ? -6.98 8.469 -6.023 1 97.88 101 LEU B N 1
ATOM 1846 C CA . LEU B 1 101 ? -7.508 7.48 -5.09 1 97.88 101 LEU B CA 1
ATOM 1847 C C . LEU B 1 101 ? -7.898 6.199 -5.816 1 97.88 101 LEU B C 1
ATOM 1849 O O . LEU B 1 101 ? -8.688 6.234 -6.766 1 97.88 101 LEU B O 1
ATOM 1853 N N . VAL B 1 102 ? -7.328 5.09 -5.438 1 98 102 VAL B N 1
ATOM 1854 C CA . VAL B 1 102 ? -7.66 3.773 -5.973 1 98 102 VAL B CA 1
ATOM 1855 C C . VAL B 1 102 ? -8.172 2.873 -4.852 1 98 102 VAL B C 1
ATOM 1857 O O . VAL B 1 102 ? -7.543 2.766 -3.797 1 98 102 VAL B O 1
ATOM 1860 N N . PHE B 1 103 ? -9.297 2.27 -5.145 1 97.88 103 PHE B N 1
ATOM 1861 C CA . PHE B 1 103 ? -9.914 1.406 -4.145 1 97.88 103 PHE B CA 1
ATOM 1862 C C . PHE B 1 103 ? -9.797 -0.059 -4.551 1 97.88 103 PHE B C 1
ATOM 1864 O O . PHE B 1 103 ? -10.133 -0.425 -5.676 1 97.88 103 PHE B O 1
ATOM 1871 N N . THR B 1 104 ? -9.297 -0.88 -3.643 1 97.75 104 THR B N 1
ATOM 1872 C CA . THR B 1 104 ? -9.273 -2.334 -3.764 1 97.75 104 THR B CA 1
ATOM 1873 C C . THR B 1 104 ? -9.766 -2.99 -2.48 1 97.75 104 THR B C 1
ATOM 1875 O O . THR B 1 104 ? -10.305 -2.318 -1.6 1 97.75 104 THR B O 1
ATOM 1878 N N . GLU B 1 105 ? -9.695 -4.344 -2.465 1 97.06 105 GLU B N 1
ATOM 1879 C CA . GLU B 1 105 ? -10.055 -5.102 -1.269 1 97.06 105 GLU B CA 1
ATOM 1880 C C . GLU B 1 105 ? -8.969 -6.113 -0.913 1 97.06 105 GLU B C 1
ATOM 1882 O O . GLU B 1 105 ? -8.406 -6.766 -1.796 1 97.06 105 GLU B O 1
ATOM 1887 N N . ARG B 1 106 ? -8.695 -6.215 0.324 1 96.31 106 ARG B N 1
ATOM 1888 C CA . ARG B 1 106 ? -7.711 -7.203 0.757 1 96.31 106 ARG B CA 1
ATOM 1889 C C . ARG B 1 106 ? -8.133 -8.609 0.342 1 96.31 106 ARG B C 1
ATOM 1891 O O . ARG B 1 106 ? -9.32 -8.938 0.356 1 96.31 106 ARG B O 1
ATOM 1898 N N . VAL B 1 107 ? -7.168 -9.383 -0.01 1 94.88 107 VAL B N 1
ATOM 1899 C CA . VAL B 1 107 ? -7.371 -10.789 -0.36 1 94.88 107 VAL B CA 1
ATOM 1900 C C . VAL B 1 107 ? -6.867 -11.68 0.771 1 94.88 107 VAL B C 1
ATOM 1902 O O . VAL B 1 107 ? -5.727 -11.539 1.216 1 94.88 107 VAL B O 1
ATOM 1905 N N . GLU B 1 108 ? -7.707 -12.547 1.248 1 94.06 108 GLU B N 1
ATOM 1906 C CA . GLU B 1 108 ? -7.355 -13.414 2.373 1 94.06 108 GLU B CA 1
ATOM 1907 C C . GLU B 1 108 ? -6.145 -14.281 2.047 1 94.06 108 GLU B C 1
ATOM 1909 O O . GLU B 1 108 ? -6.066 -14.867 0.965 1 94.06 108 GLU B O 1
ATOM 1914 N N . GLY B 1 109 ? -5.207 -14.344 2.928 1 94.62 109 GLY B N 1
ATOM 1915 C CA . GLY B 1 109 ? -4.078 -15.25 2.805 1 94.62 109 GLY B CA 1
ATOM 1916 C C . GLY B 1 109 ? -2.906 -14.648 2.055 1 94.62 109 GLY B C 1
ATOM 1917 O O . GLY B 1 109 ? -1.916 -15.328 1.783 1 94.62 109 GLY B O 1
ATOM 1918 N N . TRP B 1 110 ? -2.984 -13.398 1.729 1 96.88 110 TRP B N 1
ATOM 1919 C CA . TRP B 1 110 ? -1.959 -12.758 0.91 1 96.88 110 TRP B CA 1
ATOM 1920 C C . TRP B 1 110 ? -1.392 -11.531 1.607 1 96.88 110 TRP B C 1
ATOM 1922 O O . TRP B 1 110 ? -1.09 -10.523 0.959 1 96.88 110 TRP B O 1
ATOM 1932 N N . SER B 1 111 ? -1.354 -11.578 2.973 1 97.5 111 SER B N 1
ATOM 1933 C CA . SER B 1 111 ? -0.787 -10.508 3.785 1 97.5 111 SER B CA 1
ATOM 1934 C C . SER B 1 111 ? 0.316 -11.031 4.699 1 97.5 111 SER B C 1
ATOM 1936 O O . SER B 1 111 ? 0.148 -12.062 5.359 1 97.5 111 SER B O 1
ATOM 1938 N N . PHE B 1 112 ? 1.413 -10.328 4.641 1 98.75 112 PHE B N 1
ATOM 1939 C CA . PHE B 1 112 ? 2.572 -10.695 5.445 1 98.75 112 PHE B CA 1
ATOM 1940 C C . PHE B 1 112 ? 3.227 -9.461 6.051 1 98.75 112 PHE B C 1
ATOM 1942 O O . PHE B 1 112 ? 3.307 -8.414 5.406 1 98.75 112 PHE B O 1
ATOM 1949 N N . ALA B 1 113 ? 3.697 -9.539 7.289 1 98.44 113 ALA B N 1
ATOM 1950 C CA . ALA B 1 113 ? 4.531 -8.547 7.961 1 98.44 113 ALA B CA 1
ATOM 1951 C C . ALA B 1 113 ? 5.496 -9.211 8.938 1 98.44 113 ALA B C 1
ATOM 1953 O O . ALA B 1 113 ? 5.105 -10.094 9.703 1 98.44 113 ALA B O 1
ATOM 1954 N N . ASN B 1 114 ? 6.668 -8.836 8.875 1 97.69 114 ASN B N 1
ATOM 1955 C CA . ASN B 1 114 ? 7.598 -9.414 9.844 1 97.69 114 ASN B CA 1
ATOM 1956 C C . ASN B 1 114 ? 7.844 -8.469 11.016 1 97.69 114 ASN B C 1
ATOM 1958 O O . ASN B 1 114 ? 7.285 -7.371 11.062 1 97.69 114 ASN B O 1
ATOM 1962 N N . GLU B 1 115 ? 8.664 -8.859 11.953 1 95.81 115 GLU B N 1
ATOM 1963 C CA . GLU B 1 115 ? 8.859 -8.109 13.195 1 95.81 115 GLU B CA 1
ATOM 1964 C C . GLU B 1 115 ? 9.57 -6.785 12.93 1 95.81 115 GLU B C 1
ATOM 1966 O O . GLU B 1 115 ? 9.281 -5.781 13.586 1 95.81 115 GLU B O 1
ATOM 1971 N N . ALA B 1 116 ? 10.477 -6.805 12.062 1 95.62 116 ALA B N 1
ATOM 1972 C CA . ALA B 1 116 ? 11.211 -5.578 11.758 1 95.62 116 ALA B CA 1
ATOM 1973 C C . ALA B 1 116 ? 10.273 -4.492 11.234 1 95.62 116 ALA B C 1
ATOM 1975 O O . ALA B 1 116 ? 10.438 -3.316 11.57 1 95.62 116 ALA B O 1
ATOM 1976 N N . TYR B 1 117 ? 9.305 -4.844 10.391 1 97.19 117 TYR B N 1
ATOM 1977 C CA . TYR B 1 117 ? 8.281 -3.914 9.93 1 97.19 117 TYR B CA 1
ATOM 1978 C C . TYR B 1 117 ? 7.426 -3.428 11.094 1 97.19 117 TYR B C 1
ATOM 1980 O O . TYR B 1 117 ? 7.188 -2.225 11.234 1 97.19 117 TYR B O 1
ATOM 1988 N N . LEU B 1 118 ? 7.016 -4.371 11.922 1 96.69 118 LEU B N 1
ATOM 1989 C CA . LEU B 1 118 ? 6.055 -4.086 12.984 1 96.69 118 LEU B CA 1
ATOM 1990 C C . LEU B 1 118 ? 6.695 -3.25 14.086 1 96.69 118 LEU B C 1
ATOM 1992 O O . LEU B 1 118 ? 6.012 -2.48 14.766 1 96.69 118 LEU B O 1
ATOM 1996 N N . GLU B 1 119 ? 8.008 -3.344 14.266 1 95.62 119 GLU B N 1
ATOM 1997 C CA . GLU B 1 119 ? 8.727 -2.547 15.258 1 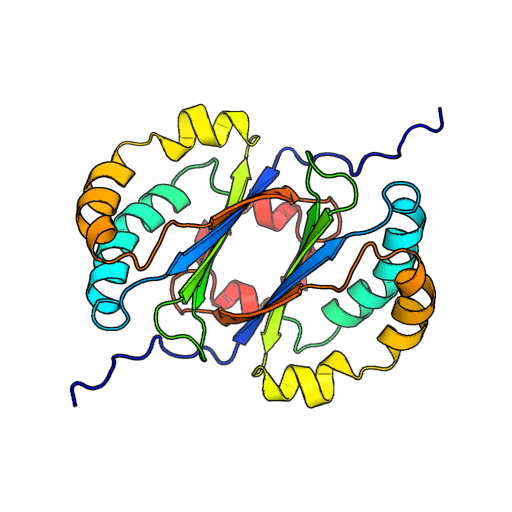95.62 119 GLU B CA 1
ATOM 1998 C C . GLU B 1 119 ? 8.648 -1.059 14.938 1 95.62 119 GLU B C 1
ATOM 2000 O O . GLU B 1 119 ? 8.75 -0.216 15.828 1 95.62 119 GLU B O 1
ATOM 2005 N N . ARG B 1 120 ? 8.438 -0.735 13.656 1 94.94 120 ARG B N 1
ATOM 2006 C CA . ARG B 1 120 ? 8.359 0.654 13.219 1 94.94 120 ARG B CA 1
ATOM 2007 C C . ARG B 1 120 ? 6.922 1.058 12.93 1 94.94 120 ARG B C 1
ATOM 2009 O O . ARG B 1 120 ? 6.676 2.029 12.211 1 94.94 120 ARG B O 1
ATOM 2016 N N . THR B 1 121 ? 5.977 0.26 13.406 1 97.25 121 THR B N 1
ATOM 2017 C CA . THR B 1 121 ? 4.547 0.45 13.188 1 97.25 121 THR B CA 1
ATOM 2018 C C . THR B 1 121 ? 3.807 0.58 14.508 1 97.25 121 THR B C 1
ATOM 2020 O O . THR B 1 121 ? 4.008 -0.227 15.422 1 97.25 121 THR B O 1
ATOM 2023 N N . ILE B 1 122 ? 3.096 1.684 14.656 1 97.25 122 ILE B N 1
ATOM 2024 C CA . ILE B 1 122 ? 2.221 1.816 15.82 1 97.25 122 ILE B CA 1
ATOM 2025 C C . ILE B 1 122 ? 1.167 0.712 15.805 1 97.25 122 ILE B C 1
ATOM 2027 O O . ILE B 1 122 ? 0.503 0.496 14.781 1 97.25 122 ILE B O 1
ATOM 2031 N N . ARG B 1 123 ? 1.054 0.034 16.906 1 94.25 123 ARG B N 1
ATOM 2032 C CA . ARG B 1 123 ? 0.076 -1.043 17.016 1 94.25 123 ARG B CA 1
ATOM 2033 C C . ARG B 1 123 ? -0.923 -0.764 18.141 1 94.25 123 ARG B C 1
ATOM 2035 O O . ARG B 1 123 ? -0.549 -0.267 19.203 1 94.25 123 ARG B O 1
ATOM 2042 N N . GLN B 1 124 ? -2.162 -0.837 17.859 1 84.5 124 GLN B N 1
ATOM 2043 C CA . GLN B 1 124 ? -3.184 -0.645 18.875 1 84.5 124 GLN B CA 1
ATOM 2044 C C . GLN B 1 124 ? -4.23 -1.754 18.828 1 84.5 124 GLN B C 1
ATOM 2046 O O . GLN B 1 124 ? -4.508 -2.305 17.766 1 84.5 124 GLN B O 1
#

Solvent-accessible surface area (backbone atoms only — not comparable to full-atom values): 13072 Å² total; per-residue (Å²): 121,80,74,72,78,61,76,59,79,70,53,31,22,30,41,42,34,40,41,34,34,42,55,91,43,46,70,62,44,50,63,45,42,45,63,41,52,53,55,45,64,69,34,88,44,38,24,31,40,36,39,27,36,27,85,87,45,70,35,32,32,38,36,44,34,29,31,63,40,48,69,66,50,38,65,71,47,65,71,62,43,72,64,47,52,67,37,48,68,68,37,56,85,40,41,62,65,77,69,45,79,43,70,28,27,40,37,81,84,39,31,37,36,23,54,76,46,50,73,60,28,50,70,96,121,81,75,70,79,61,75,59,78,68,54,32,23,30,40,43,34,40,40,34,34,42,54,91,42,45,69,62,44,51,62,46,42,46,65,40,53,53,55,47,66,68,34,88,44,38,24,30,40,38,39,27,36,28,85,87,44,70,36,32,34,40,37,44,34,29,29,62,40,48,69,66,50,38,64,72,48,64,72,63,44,72,65,46,51,68,35,48,68,67,37,56,86,41,41,62,66,77,68,44,79,44,70,29,27,40,36,80,84,38,31,37,38,23,56,76,45,50,74,61,30,50,72,96

Foldseek 3Di:
DPPPPPLPFPQKKKKKKKFAFQLVCVVVLCVLVVQVVVVQVPDPQWDDWDKDADPVRRRIIIIITIGRHAPVCCVVPVVPDPSCVSSCVRGVVGTPDDMDIDMDGDGPPPDDDDPVRVVPPDDD/DPPPPPLPFPQKKKKKKKFAFQLVCVVVLCVLVVVVVVVQVPDPQWDDWDKDADPVRRRIIIIITIGRHAPVCCVVPVVPDPSCVSSCVRGVVGTPDDMDIDMDGDGPPPDDDDPVRVVPPDDD

Secondary structure (DSSP, 8-state):
--------EEEEEEEEEEEEB-GGGHHHHHHHHHHHHHHHHTSTTEEEEEEEE-SSSTTEEEEEEEEEB-HHHHHHTGGG-TTHHHHHHHHGGGBSS--EEEEEEEEEEEEEE-HHHHHTSEE-/--------EEEEEEEEEEEEB-GGGHHHHHHHHHHHHHHHHTSTTEEEEEEEE-SSSTTEEEEEEEEEB-HHHHHHTGGG-TTHHHHHHHHGGGBSS--EEEEEEEEEEEEEE-HHHHHTSEE-

Organism: NCBI:txid86049

pLDDT: mean 93.97, std 12.82, range [30.84, 98.88]

Radius of gyration: 18.0 Å; Cα contacts (8 Å, |Δi|>4): 469; chains: 2; bounding box: 41×48×40 Å

InterPro domains:
  IPR007138 Antibiotic biosynthesis monooxygenase domain [PF03992] (14-73)
  IPR007138 Antibiotic biosynthesis monooxygenase domain [PS51725] (13-103)
  IPR011008 Dimeric alpha-beta barrel [SSF54909] (14-110)

Nearest PDB structures (foldseek):
  4zos-assembly2_B  TM=8.753E-01  e=2.865E-06  Yersinia 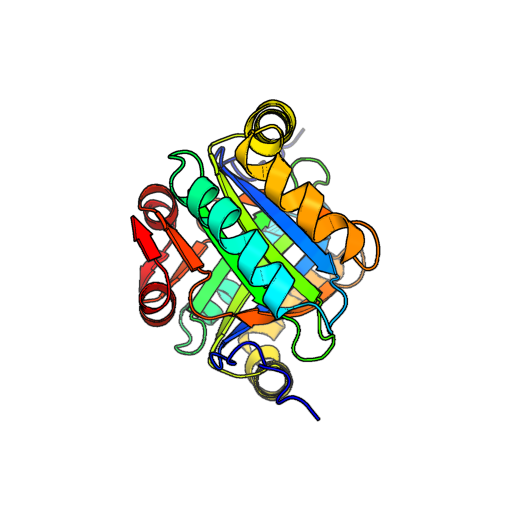enterocolitica subsp. enterocolitica 8081
  4zos-assembly1_C  TM=8.759E-01  e=3.647E-06  Yersinia enterocolitica subsp. enterocolitica 8081
  4dpo-assembly1_B  TM=8.676E-01  e=3.874E-06  Methanosarcina mazei Go1
  3gz7-assembly1_B  TM=8.090E-01  e=3.232E-06  Bordetella bronchiseptica
  1n5v-assembly1_B  TM=6.619E-01  e=3.182E-04  Streptomyces coelicolor A3(2)